Protein AF-A0A7Z8ZC16-F1 (afdb_monomer_lite)

Sequence (309 aa):
MSKISETPRWENEIHALTRSEKVEGGRGGAANIQASQLGNRTAFLKNELDALGTLIKSGDMPFASEEAAAAAINEGKIPDGAVFSVRSSDPRVWVAEYKNVGGELVKTGRLIYNSLAVAATVMAGVDDPDGTITGIASTFSGQLFRVITDDSDAPSEVIYINDNGEARFIMTLASGQALDAVRTLAEQASADALPLKGTIRRADIGNLLLALVDEIGLIPWQVDGAGGFGSGVAYISREGIRAGALQIMSTPDAILRLVGEHGIYSDLIKKDGSANFPRYALGNGVYLTSTPDAIIRLTDRNGLFLRHY

Structure (mmCIF, N/CA/C/O backbone):
data_AF-A0A7Z8ZC16-F1
#
_entry.id   AF-A0A7Z8ZC16-F1
#
loop_
_atom_site.group_PDB
_atom_site.id
_atom_site.type_symbol
_atom_site.label_atom_id
_atom_site.label_alt_id
_atom_site.label_comp_id
_atom_site.label_asym_id
_atom_site.label_entity_id
_atom_site.label_seq_id
_atom_site.pdbx_PDB_ins_code
_atom_site.Cartn_x
_atom_site.Cartn_y
_atom_site.Cartn_z
_atom_site.occupancy
_atom_site.B_iso_or_equiv
_atom_site.auth_seq_id
_atom_site.auth_comp_id
_atom_site.auth_asym_id
_atom_site.auth_atom_id
_atom_site.pdbx_PDB_model_num
ATOM 1 N N . MET A 1 1 ? -54.913 -11.747 59.423 1.00 54.97 1 MET A N 1
ATOM 2 C CA . MET A 1 1 ? -53.634 -11.343 60.050 1.00 54.97 1 MET A CA 1
ATOM 3 C C . MET A 1 1 ? -53.197 -10.015 59.453 1.00 54.97 1 MET A C 1
ATOM 5 O O . MET A 1 1 ? -53.239 -9.891 58.233 1.00 54.97 1 MET A O 1
ATOM 9 N N . SER A 1 2 ? -52.835 -9.026 60.274 1.00 74.25 2 SER A N 1
ATOM 10 C CA . SER A 1 2 ? -52.235 -7.771 59.795 1.00 74.25 2 SER A CA 1
ATOM 11 C C . SER A 1 2 ? -50.833 -8.037 59.244 1.00 74.25 2 SER A C 1
ATOM 13 O O . SER A 1 2 ? -50.084 -8.799 59.852 1.00 74.25 2 SER A O 1
ATOM 15 N N . LYS A 1 3 ? -50.481 -7.417 58.115 1.00 82.50 3 LYS A N 1
ATOM 16 C CA . LYS A 1 3 ? -49.161 -7.525 57.475 1.00 82.50 3 LYS A CA 1
ATOM 17 C C . LYS A 1 3 ? -48.449 -6.173 57.523 1.00 82.50 3 LYS A C 1
ATOM 19 O O . LYS A 1 3 ? -49.114 -5.137 57.535 1.00 82.50 3 LYS A O 1
ATOM 24 N N . ILE A 1 4 ? -47.121 -6.195 57.520 1.00 83.94 4 ILE A N 1
ATOM 25 C CA . ILE A 1 4 ? -46.305 -5.005 57.264 1.00 83.94 4 ILE A CA 1
ATOM 26 C C . ILE A 1 4 ? -46.319 -4.765 55.752 1.00 83.94 4 ILE A C 1
ATOM 28 O O . ILE A 1 4 ? -46.152 -5.704 54.977 1.00 83.94 4 ILE A O 1
ATOM 32 N N . SER A 1 5 ? -46.588 -3.529 55.338 1.00 87.00 5 SER A N 1
ATOM 33 C CA . SER A 1 5 ? -46.520 -3.136 53.930 1.00 87.00 5 SER A CA 1
ATOM 34 C C . SER A 1 5 ? -45.136 -2.572 53.657 1.00 87.00 5 SER A C 1
ATOM 36 O O . SER A 1 5 ? -44.762 -1.573 54.264 1.00 87.00 5 SER A O 1
ATOM 38 N N . GLU A 1 6 ? -44.406 -3.191 52.738 1.00 92.00 6 GLU A N 1
ATOM 39 C CA . GLU A 1 6 ? -43.083 -2.733 52.319 1.00 92.00 6 GLU A CA 1
ATOM 40 C C . GLU A 1 6 ? -43.211 -1.731 51.167 1.00 92.00 6 GLU A C 1
ATOM 42 O O . GLU A 1 6 ? -44.051 -1.870 50.279 1.00 92.00 6 GLU A O 1
ATOM 47 N N . THR A 1 7 ? -42.383 -0.695 51.192 1.00 92.69 7 THR A N 1
ATOM 48 C CA . THR A 1 7 ? -42.168 0.252 50.096 1.00 92.69 7 THR A CA 1
ATOM 49 C C . THR A 1 7 ? -40.661 0.320 49.849 1.00 92.69 7 THR A C 1
ATOM 51 O O . THR A 1 7 ? -39.936 0.592 50.805 1.00 92.69 7 THR A O 1
ATOM 54 N N . PRO A 1 8 ? -40.160 0.091 48.621 1.00 93.31 8 PRO A N 1
ATOM 55 C CA . PRO A 1 8 ? -38.724 0.083 48.341 1.00 93.31 8 PRO A CA 1
ATOM 56 C C . PRO A 1 8 ? -38.144 1.496 48.457 1.00 93.31 8 PRO A C 1
ATOM 58 O O . PRO A 1 8 ? -38.103 2.258 47.495 1.00 93.31 8 PRO A O 1
ATOM 61 N N . ARG A 1 9 ? -37.738 1.876 49.666 1.00 95.12 9 ARG A N 1
ATOM 62 C CA . ARG A 1 9 ? -37.115 3.166 49.956 1.00 95.12 9 ARG A CA 1
ATOM 63 C C . ARG A 1 9 ? -36.050 3.008 51.025 1.00 95.12 9 ARG A C 1
ATOM 65 O O . ARG A 1 9 ? -36.211 2.234 51.970 1.00 95.12 9 ARG A O 1
ATOM 72 N N . TRP A 1 10 ? -34.985 3.789 50.900 1.00 95.81 10 TRP A N 1
ATOM 73 C CA . TRP A 1 10 ? -33.982 3.880 51.945 1.00 95.81 10 TRP A CA 1
ATOM 74 C C . TRP A 1 10 ? -34.473 4.797 53.067 1.00 95.81 10 TRP A C 1
ATOM 76 O O . TRP A 1 10 ? -34.603 6.006 52.897 1.00 95.81 10 TRP A O 1
ATOM 86 N N . GLU A 1 11 ? -34.779 4.216 54.222 1.00 95.06 11 GLU A N 1
ATOM 87 C CA . GLU A 1 11 ? -35.037 4.980 55.444 1.00 95.06 11 GLU A CA 1
ATOM 88 C C . GLU A 1 11 ? -33.697 5.491 55.975 1.00 95.06 11 GLU A C 1
ATOM 90 O O . GLU A 1 11 ? -32.797 4.682 56.173 1.00 95.06 11 GLU A O 1
ATOM 95 N N . ASN A 1 12 ? -33.520 6.786 56.230 1.00 95.00 12 ASN A N 1
ATOM 96 C CA . ASN A 1 12 ? -32.221 7.300 56.698 1.00 95.00 12 ASN A CA 1
ATOM 97 C C . ASN A 1 12 ? -31.893 6.860 58.132 1.00 95.00 12 ASN A C 1
ATOM 99 O O . ASN A 1 12 ? -30.737 6.613 58.466 1.00 95.00 12 ASN A O 1
ATOM 103 N N . GLU A 1 13 ? -32.918 6.648 58.951 1.00 94.38 13 GLU A N 1
ATOM 104 C CA . GLU A 1 13 ? -32.792 6.261 60.354 1.00 94.38 13 GLU A CA 1
ATOM 105 C C . GLU A 1 13 ? -33.683 5.058 60.662 1.00 94.38 13 GLU A C 1
ATOM 107 O O . GLU A 1 13 ? -34.641 4.772 59.940 1.00 94.38 13 GLU A O 1
ATOM 112 N N . ILE A 1 14 ? -33.350 4.345 61.737 1.00 92.38 14 ILE A N 1
ATOM 113 C CA . ILE A 1 14 ? -34.167 3.259 62.275 1.00 92.38 14 ILE A CA 1
ATOM 114 C C . ILE A 1 14 ? -34.640 3.681 63.656 1.00 92.38 14 ILE A C 1
ATOM 116 O O . ILE A 1 14 ? -33.820 3.945 64.535 1.00 92.38 14 ILE A O 1
ATOM 120 N N . HIS A 1 15 ? -35.958 3.719 63.844 1.00 91.31 15 HIS A N 1
ATOM 121 C CA . HIS A 1 15 ? -36.564 4.040 65.127 1.00 91.31 15 HIS A CA 1
ATOM 122 C C . HIS A 1 15 ? -36.124 3.026 66.178 1.00 91.31 15 HIS A C 1
ATOM 124 O O . HIS A 1 15 ? -36.291 1.815 66.001 1.00 91.31 15 HIS A O 1
ATOM 130 N N . ALA A 1 16 ? -35.576 3.528 67.278 1.00 90.38 16 ALA A N 1
ATOM 131 C CA . ALA A 1 16 ? -35.277 2.740 68.457 1.00 90.38 16 ALA A CA 1
ATOM 132 C C . ALA A 1 16 ? -36.356 3.025 69.500 1.00 90.38 16 ALA A C 1
ATOM 134 O O . ALA A 1 16 ? -36.497 4.161 69.949 1.00 90.38 16 ALA A O 1
ATOM 135 N N . LEU A 1 17 ? -37.096 1.986 69.891 1.00 88.81 17 LEU A N 1
ATOM 136 C CA . LEU A 1 17 ? -38.106 2.093 70.939 1.00 88.81 17 LEU A CA 1
ATOM 137 C C . LEU A 1 17 ? -37.502 2.687 72.211 1.00 88.81 17 LEU A C 1
ATOM 139 O O . LEU A 1 17 ? -36.519 2.180 72.760 1.00 88.81 17 LEU A O 1
ATOM 143 N N . THR A 1 18 ? -38.131 3.745 72.700 1.00 88.94 18 THR A N 1
ATOM 144 C CA . THR A 1 18 ? -37.732 4.409 73.938 1.00 88.94 18 THR A CA 1
ATOM 145 C C . THR A 1 18 ? -38.552 3.895 75.117 1.00 88.94 18 THR A C 1
ATOM 147 O O . THR A 1 18 ? -39.655 3.375 74.966 1.00 88.94 18 THR A O 1
ATOM 150 N N . ARG A 1 19 ? -38.041 4.075 76.342 1.00 89.06 19 ARG A N 1
ATOM 151 C CA . ARG A 1 19 ? -38.771 3.685 77.566 1.00 89.06 19 ARG A CA 1
ATOM 152 C C . ARG A 1 19 ? -40.056 4.492 77.790 1.00 89.06 19 ARG A C 1
ATOM 154 O O . ARG A 1 19 ? -40.906 4.059 78.560 1.00 89.06 19 ARG A O 1
ATOM 161 N N . SER A 1 20 ? -40.174 5.655 77.152 1.00 87.94 20 SER A N 1
ATOM 162 C CA . SER A 1 20 ? -41.360 6.517 77.173 1.00 87.94 20 SER A CA 1
ATOM 163 C C . SER A 1 20 ? -42.466 6.060 76.220 1.00 87.94 20 SER A C 1
ATOM 165 O O . SER A 1 20 ? -43.597 6.521 76.349 1.00 87.94 20 SER A O 1
ATOM 167 N N . GLU A 1 21 ? -42.166 5.172 75.273 1.00 87.25 21 GLU A N 1
ATOM 168 C CA . GLU A 1 21 ? -43.128 4.689 74.286 1.00 87.25 21 GLU A CA 1
ATOM 169 C C . GLU A 1 21 ? -43.763 3.372 74.728 1.00 87.25 21 GLU A C 1
ATOM 171 O O . GLU A 1 21 ? -43.111 2.463 75.248 1.00 87.25 21 GLU A O 1
ATOM 176 N N . LYS A 1 22 ? -45.069 3.245 74.490 1.00 86.12 22 LYS A N 1
ATOM 177 C CA . LYS A 1 22 ? -45.791 2.002 74.743 1.00 86.12 22 LYS A CA 1
ATOM 178 C C . LYS A 1 22 ? -45.510 1.012 73.613 1.00 86.12 22 LYS A C 1
ATOM 180 O O . LYS A 1 22 ? -45.643 1.346 72.439 1.00 86.12 22 LYS A O 1
ATOM 185 N N . VAL A 1 23 ? -45.177 -0.230 73.966 1.00 83.94 23 VAL A N 1
ATOM 186 C CA . VAL A 1 23 ? -45.032 -1.325 72.996 1.00 83.94 23 VAL A CA 1
ATOM 187 C C . VAL A 1 23 ? -46.422 -1.740 72.524 1.00 83.94 23 VAL A C 1
ATOM 189 O O . VAL A 1 23 ? -47.080 -2.588 73.126 1.00 83.94 23 VAL A O 1
ATOM 192 N N . GLU A 1 24 ? -46.895 -1.091 71.467 1.00 85.44 24 GLU A N 1
ATOM 193 C CA . GLU A 1 24 ? -48.199 -1.351 70.872 1.00 85.44 24 GLU A CA 1
ATOM 194 C C . GLU A 1 24 ? -48.085 -1.782 69.408 1.00 85.44 24 GLU A C 1
ATOM 196 O O . GLU A 1 24 ? -47.200 -1.346 68.666 1.00 85.44 24 GLU A O 1
ATOM 201 N N . GLY A 1 25 ? -48.980 -2.691 69.018 1.00 79.06 25 GLY A N 1
ATOM 202 C CA . GLY A 1 25 ? -49.111 -3.173 67.647 1.00 79.06 25 GLY A CA 1
ATOM 203 C C . GLY A 1 25 ? -49.986 -2.259 66.78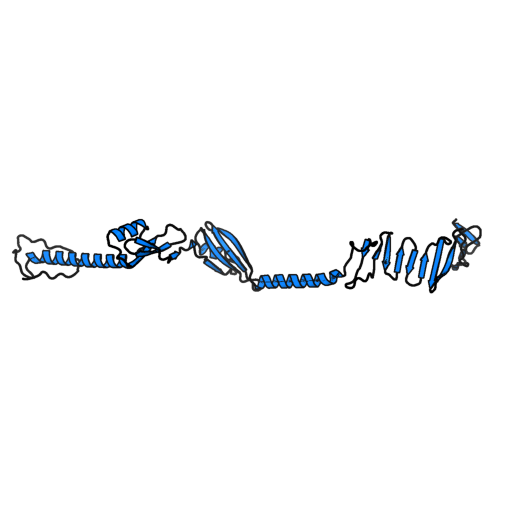3 1.00 79.06 25 GLY A C 1
ATOM 204 O O . GLY A 1 25 ? -50.347 -1.152 67.165 1.00 79.06 25 GLY A O 1
ATOM 205 N N . GLY A 1 26 ? -50.368 -2.742 65.600 1.00 79.62 26 GLY A N 1
ATOM 206 C CA . GLY A 1 26 ? -51.117 -1.951 64.616 1.00 79.62 26 GLY A CA 1
ATOM 207 C C . GLY A 1 26 ? -50.211 -1.139 63.685 1.00 79.62 26 GLY A C 1
ATOM 208 O O . GLY A 1 26 ? -49.003 -1.049 63.893 1.00 79.62 26 GLY A O 1
ATOM 209 N N . ARG A 1 27 ? -50.785 -0.582 62.610 1.00 74.56 27 ARG A N 1
ATOM 210 C CA . ARG A 1 27 ? -50.030 0.043 61.503 1.00 74.56 27 ARG A CA 1
ATOM 211 C C . ARG A 1 27 ? -49.146 1.219 61.942 1.00 74.56 27 ARG A C 1
ATOM 213 O O . ARG A 1 27 ? -48.107 1.434 61.334 1.00 74.56 27 ARG A O 1
ATOM 220 N N . GLY A 1 28 ? -49.568 1.965 62.962 1.00 78.62 28 GLY A N 1
ATOM 221 C CA . GLY A 1 28 ? -48.820 3.092 63.529 1.00 78.62 28 GLY A CA 1
ATOM 222 C C . GLY A 1 28 ? -48.223 2.814 64.908 1.00 78.62 28 GLY A C 1
ATOM 223 O O . GLY A 1 28 ? -47.725 3.741 65.532 1.00 78.62 28 GLY A O 1
ATOM 224 N N . GLY A 1 29 ? -48.308 1.575 65.401 1.00 86.00 29 GLY A N 1
ATOM 225 C CA . GLY A 1 29 ? -47.804 1.244 66.728 1.00 86.00 29 GLY A CA 1
ATOM 226 C C . GLY A 1 29 ? -46.283 1.322 66.774 1.00 86.00 29 GLY A C 1
ATOM 227 O O . GLY A 1 29 ? -45.615 0.874 65.837 1.00 86.00 29 GLY A O 1
ATOM 228 N N . ALA A 1 30 ? -45.738 1.866 67.864 1.00 84.69 30 ALA A N 1
ATOM 229 C CA . ALA A 1 30 ? -44.306 2.144 68.001 1.00 84.69 30 ALA A CA 1
ATOM 230 C C . ALA A 1 30 ? -43.421 0.910 67.728 1.00 84.69 30 ALA A C 1
ATOM 232 O O . ALA A 1 30 ? -42.332 1.034 67.169 1.00 84.69 30 ALA A O 1
ATOM 233 N N . ALA A 1 31 ? -43.915 -0.297 68.035 1.00 85.06 31 ALA A N 1
ATOM 234 C CA . ALA A 1 31 ? -43.202 -1.550 67.782 1.00 85.06 31 ALA A CA 1
ATOM 235 C C . ALA A 1 31 ? -43.087 -1.913 66.289 1.00 85.06 31 ALA A C 1
ATOM 237 O O . ALA A 1 31 ? -42.127 -2.560 65.878 1.00 85.06 31 ALA A O 1
ATOM 238 N N . ASN A 1 32 ? -44.042 -1.483 65.460 1.00 89.75 32 ASN A N 1
ATOM 239 C CA . ASN A 1 32 ? -44.083 -1.806 64.032 1.00 89.75 32 ASN A CA 1
ATOM 240 C C . ASN A 1 32 ? -43.399 -0.753 63.149 1.00 89.75 32 ASN A C 1
ATOM 242 O O . ASN A 1 32 ? -43.168 -1.026 61.968 1.00 89.75 32 ASN A O 1
ATOM 246 N N . ILE A 1 33 ? -43.051 0.421 63.693 1.00 89.56 33 ILE A N 1
ATOM 247 C CA . ILE A 1 33 ? -42.312 1.468 62.966 1.00 89.56 33 ILE A CA 1
ATOM 248 C C . ILE A 1 33 ? -40.948 0.925 62.530 1.00 89.56 33 ILE A C 1
ATOM 250 O O . ILE A 1 33 ? -40.644 0.914 61.338 1.00 89.56 33 ILE A O 1
ATOM 254 N N . GLN A 1 34 ? -40.177 0.381 63.477 1.00 90.81 34 GLN A N 1
ATOM 255 C CA . GLN A 1 34 ? -38.861 -0.202 63.212 1.00 90.81 34 GLN A CA 1
ATOM 256 C C . GLN A 1 34 ? -38.935 -1.337 62.179 1.00 90.81 34 GLN A C 1
ATOM 258 O O . GLN A 1 34 ? -38.159 -1.372 61.224 1.00 90.81 34 GLN A O 1
ATOM 263 N N . ALA A 1 35 ? -39.895 -2.251 62.342 1.00 90.06 35 ALA A N 1
ATOM 264 C CA . ALA A 1 35 ? -40.073 -3.382 61.436 1.00 90.06 35 ALA A CA 1
ATOM 265 C C . ALA A 1 35 ? -40.462 -2.934 60.015 1.00 90.06 35 ALA A C 1
ATOM 267 O O . ALA A 1 35 ? -39.956 -3.482 59.039 1.00 90.06 35 ALA A O 1
ATOM 268 N N . SER A 1 36 ? -41.296 -1.896 59.888 1.00 90.88 36 SER A N 1
ATOM 269 C CA . SER A 1 36 ? -41.647 -1.307 58.588 1.00 90.88 36 SER A CA 1
ATOM 270 C C . SER A 1 36 ? -40.442 -0.638 57.927 1.00 90.88 36 SER A C 1
ATOM 272 O O . SER A 1 36 ? -40.223 -0.816 56.733 1.00 90.88 36 SER A O 1
ATOM 274 N N . GLN A 1 37 ? -39.620 0.084 58.695 1.00 93.38 37 GLN A N 1
ATOM 275 C CA . GLN A 1 37 ? -38.417 0.733 58.172 1.00 93.38 37 GLN A CA 1
ATOM 276 C C . GLN A 1 37 ? -37.373 -0.278 57.677 1.00 93.38 37 GLN A C 1
ATOM 278 O O . GLN A 1 37 ? -36.798 -0.110 56.600 1.00 93.38 37 GLN A O 1
ATOM 283 N N . LEU A 1 38 ? -37.154 -1.359 58.431 1.00 94.19 38 LEU A N 1
ATOM 284 C CA . LEU A 1 38 ? -36.269 -2.452 58.020 1.00 94.19 38 LEU A CA 1
ATOM 285 C C . LEU A 1 38 ? -36.819 -3.207 56.802 1.00 94.19 38 LEU A C 1
ATOM 287 O O . LEU A 1 38 ? -36.052 -3.523 55.891 1.00 94.19 38 LEU A O 1
ATOM 291 N N . GLY A 1 39 ? -38.135 -3.439 56.749 1.00 94.62 39 GLY A N 1
ATOM 292 C CA . GLY A 1 39 ? -38.806 -3.998 55.573 1.00 94.62 39 GLY A CA 1
ATOM 293 C C . GLY A 1 39 ? -38.587 -3.136 54.325 1.00 94.62 39 GLY A C 1
ATOM 294 O O . GLY A 1 39 ? -38.165 -3.645 53.291 1.00 94.62 39 GLY A O 1
ATOM 295 N N . ASN A 1 40 ? -38.747 -1.815 54.444 1.00 95.75 40 ASN A N 1
ATOM 296 C CA . ASN A 1 40 ? -38.519 -0.864 53.351 1.00 95.75 40 ASN A CA 1
ATOM 297 C C . ASN A 1 40 ? -37.071 -0.877 52.837 1.00 95.75 40 ASN A C 1
ATOM 299 O O . ASN A 1 40 ? -36.853 -0.960 51.626 1.00 95.75 40 ASN A O 1
ATOM 303 N N . ARG A 1 41 ? -36.078 -0.854 53.744 1.00 97.38 41 ARG A N 1
ATOM 304 C CA . ARG A 1 41 ? -34.654 -0.953 53.373 1.00 97.38 41 ARG A CA 1
ATOM 305 C C . ARG A 1 41 ? -34.333 -2.283 52.691 1.00 97.38 41 ARG A C 1
ATOM 307 O O . ARG A 1 41 ? -33.582 -2.301 51.722 1.00 97.38 41 ARG A O 1
ATOM 314 N N . THR A 1 42 ? -34.909 -3.385 53.170 1.00 95.94 42 THR A N 1
ATOM 315 C CA . THR A 1 42 ? -34.697 -4.720 52.586 1.00 95.94 42 THR A CA 1
ATOM 316 C C . THR A 1 42 ? -35.291 -4.808 51.180 1.00 95.94 42 THR A C 1
ATOM 318 O O . THR A 1 42 ? -34.619 -5.275 50.263 1.00 95.94 42 THR A O 1
ATOM 321 N N . ALA A 1 43 ? -36.510 -4.297 50.982 1.00 95.06 43 ALA A N 1
ATOM 322 C CA . ALA A 1 43 ? -37.139 -4.215 49.667 1.00 95.06 43 ALA A CA 1
ATOM 323 C C . ALA A 1 43 ? -36.343 -3.323 48.697 1.00 95.06 43 ALA A C 1
ATOM 325 O O . ALA A 1 43 ? -36.171 -3.682 47.535 1.00 95.06 43 ALA A O 1
ATOM 326 N N . PHE A 1 44 ? -35.807 -2.193 49.175 1.00 95.38 44 PHE A N 1
ATOM 327 C CA . PHE A 1 44 ? -34.913 -1.334 48.394 1.00 95.38 44 PHE A CA 1
ATOM 328 C C . PHE A 1 44 ? -33.646 -2.081 47.951 1.00 95.38 44 PHE A C 1
ATOM 330 O O . PHE A 1 44 ? -33.353 -2.132 46.762 1.00 95.38 44 PHE A O 1
ATOM 337 N N . LEU A 1 45 ? -32.933 -2.722 48.885 1.00 94.75 45 LEU A N 1
ATOM 338 C CA . LEU A 1 45 ? -31.712 -3.475 48.577 1.00 94.75 45 LEU A CA 1
ATOM 339 C C . LEU A 1 45 ? -31.964 -4.635 47.612 1.00 94.75 45 LEU A C 1
ATOM 341 O O . LEU A 1 45 ? -31.132 -4.904 46.751 1.00 94.75 45 LEU A O 1
ATOM 345 N N . LYS A 1 46 ? -33.110 -5.311 47.735 1.00 93.62 46 LYS A N 1
ATOM 346 C CA . LYS A 1 46 ? -33.515 -6.345 46.783 1.00 93.62 46 LYS A CA 1
ATOM 347 C C . LYS A 1 46 ? -33.696 -5.770 45.379 1.00 93.62 46 LYS A C 1
ATOM 349 O O . LYS A 1 46 ? -33.163 -6.343 44.439 1.00 93.62 46 LYS A O 1
ATOM 354 N N . ASN A 1 47 ? -34.390 -4.641 45.245 1.00 92.19 47 ASN A N 1
ATOM 355 C CA . ASN A 1 47 ? -34.574 -3.995 43.946 1.00 92.19 47 ASN A CA 1
ATOM 356 C C . ASN A 1 47 ? -33.238 -3.569 43.321 1.00 92.19 47 ASN A C 1
ATOM 358 O O . ASN A 1 47 ? -33.028 -3.809 42.137 1.00 92.19 47 ASN A O 1
ATOM 362 N N . GLU A 1 48 ? -32.328 -2.987 44.106 1.00 91.12 48 GLU A N 1
ATOM 363 C CA . GLU A 1 48 ? -30.979 -2.634 43.640 1.00 91.12 48 GLU A CA 1
ATOM 364 C C . GLU A 1 48 ? -30.180 -3.875 43.215 1.00 91.12 48 GLU A C 1
ATOM 366 O O . GLU A 1 48 ? -29.522 -3.875 42.175 1.00 91.12 48 GLU A O 1
ATOM 371 N N . LEU A 1 49 ? -30.270 -4.971 43.975 1.00 86.12 49 LEU A N 1
ATOM 372 C CA . LEU A 1 49 ? -29.617 -6.236 43.636 1.00 86.12 49 LEU A CA 1
ATOM 373 C C . LEU A 1 49 ? -30.200 -6.864 42.362 1.00 86.12 49 LEU A C 1
ATOM 375 O O . LEU A 1 49 ? -29.443 -7.353 41.525 1.00 86.12 49 LEU A O 1
ATOM 379 N N . ASP A 1 50 ? -31.521 -6.837 42.195 1.00 85.56 50 ASP A N 1
ATOM 380 C CA . ASP A 1 50 ? -32.205 -7.336 41.000 1.00 85.56 50 ASP A CA 1
ATOM 381 C C . ASP A 1 50 ? -31.853 -6.473 39.769 1.00 85.56 50 ASP A C 1
ATOM 383 O O . ASP A 1 50 ? -31.618 -7.006 38.678 1.00 85.56 50 ASP A O 1
ATOM 387 N N . ALA A 1 51 ? -31.727 -5.151 39.941 1.00 78.94 51 ALA A N 1
ATOM 388 C CA . ALA A 1 51 ? -31.268 -4.227 38.904 1.00 78.94 51 ALA A CA 1
ATOM 389 C C . ALA A 1 51 ? -29.806 -4.493 38.503 1.00 78.94 51 ALA A C 1
ATOM 391 O O . ALA A 1 51 ? -29.512 -4.649 37.317 1.00 78.94 51 ALA A O 1
ATOM 392 N N . LEU A 1 52 ? -28.899 -4.647 39.473 1.00 74.81 52 LEU A N 1
ATOM 393 C CA . LEU A 1 52 ? -27.504 -5.039 39.232 1.00 74.81 52 LEU A CA 1
ATOM 394 C C . LEU A 1 52 ? -27.400 -6.412 38.563 1.00 74.81 52 LEU A C 1
ATOM 396 O O . LEU A 1 52 ? -26.640 -6.587 37.614 1.00 74.81 52 LEU A O 1
ATOM 400 N N . GLY A 1 53 ? -28.196 -7.383 39.011 1.00 68.69 53 GLY A N 1
ATOM 401 C CA . GLY A 1 53 ? -28.283 -8.699 38.387 1.00 68.69 53 GLY A CA 1
ATOM 402 C C . GLY A 1 53 ? -28.747 -8.620 36.933 1.00 68.69 53 GLY A C 1
ATOM 403 O O . GLY A 1 53 ? -28.284 -9.399 36.105 1.00 68.69 53 GLY A O 1
ATOM 404 N N . THR A 1 54 ? -29.612 -7.661 36.600 1.00 63.78 54 THR A N 1
ATOM 405 C CA . THR A 1 54 ? -30.056 -7.407 35.223 1.00 63.78 54 THR A CA 1
ATOM 406 C C . THR A 1 54 ? -28.950 -6.772 34.377 1.00 63.78 54 THR A C 1
ATOM 408 O O . THR A 1 54 ? -28.754 -7.212 33.251 1.00 63.78 54 THR A O 1
ATOM 411 N N . LEU A 1 55 ? -28.173 -5.831 34.924 1.00 61.47 55 LEU A N 1
ATOM 412 C CA . LEU A 1 55 ? -27.019 -5.209 34.248 1.00 61.47 55 LEU A CA 1
ATOM 413 C C . LEU A 1 55 ? -25.855 -6.186 34.005 1.00 61.47 55 LEU A C 1
ATOM 415 O O . LEU A 1 55 ? -25.146 -6.119 33.005 1.00 61.47 55 LEU A O 1
ATOM 419 N N . ILE A 1 56 ? -25.648 -7.135 34.918 1.00 56.69 56 ILE A N 1
ATOM 420 C CA . ILE A 1 56 ? -24.665 -8.210 34.723 1.00 56.69 56 ILE A CA 1
ATOM 421 C C . ILE A 1 56 ? -25.155 -9.177 33.634 1.00 56.69 56 ILE A C 1
ATOM 423 O O . ILE A 1 56 ? -24.365 -9.643 32.816 1.00 56.69 56 ILE A O 1
ATOM 427 N N . LYS A 1 57 ? -26.466 -9.451 33.586 1.00 53.09 57 LYS A N 1
ATOM 428 C CA . LYS A 1 57 ? -27.090 -10.307 32.563 1.00 53.09 57 LYS A CA 1
ATOM 429 C C . LYS A 1 57 ? -27.204 -9.639 31.193 1.00 53.09 57 LYS A C 1
ATOM 431 O O . LYS A 1 57 ? -27.217 -10.358 30.201 1.00 53.09 57 LYS A O 1
ATOM 436 N N . SER A 1 58 ? -27.281 -8.308 31.122 1.00 51.44 58 SER A N 1
ATOM 437 C CA . SER A 1 58 ? -27.263 -7.569 29.852 1.00 51.44 58 SER A CA 1
ATOM 438 C C . SER A 1 58 ? -25.882 -7.573 29.194 1.00 51.44 58 SER A C 1
ATOM 440 O O . SER A 1 58 ? -25.779 -7.248 28.016 1.00 51.44 58 SER A O 1
ATOM 442 N N . GLY A 1 59 ? -24.827 -7.973 29.917 1.00 51.00 59 GLY A N 1
ATOM 443 C CA . GLY A 1 59 ? -23.463 -7.974 29.394 1.00 51.00 59 GLY A CA 1
ATOM 444 C C . GLY A 1 59 ? -22.848 -6.575 29.294 1.00 51.00 59 GLY A C 1
ATOM 445 O O . GLY A 1 59 ? -21.815 -6.426 28.640 1.00 51.00 59 GLY A O 1
ATOM 446 N N . ASP A 1 60 ? -23.438 -5.572 29.960 1.00 58.34 60 ASP A N 1
ATOM 447 C CA . ASP A 1 60 ? -22.950 -4.184 29.954 1.00 58.34 60 ASP A CA 1
ATOM 448 C C . ASP A 1 60 ? -21.566 -4.038 30.620 1.00 58.34 60 ASP A C 1
ATOM 450 O O . ASP A 1 60 ? -20.845 -3.072 30.366 1.00 58.34 60 ASP A O 1
ATOM 454 N N . MET A 1 61 ? -21.136 -5.029 31.414 1.00 74.69 61 MET A N 1
ATOM 455 C CA . MET A 1 61 ? -19.736 -5.195 31.815 1.00 74.69 61 MET A CA 1
ATOM 456 C C . MET A 1 61 ? -19.190 -6.557 31.363 1.00 74.69 61 MET A C 1
ATOM 458 O O . MET A 1 61 ? -19.696 -7.590 31.805 1.00 74.69 61 MET A O 1
ATOM 462 N N . PRO A 1 62 ? -18.128 -6.592 30.534 1.00 86.94 62 PRO A N 1
ATOM 463 C CA . PRO A 1 62 ? -17.485 -7.844 30.155 1.00 86.94 62 PRO A CA 1
ATOM 464 C C . PRO A 1 62 ? -16.847 -8.530 31.368 1.00 86.94 62 PRO A C 1
ATOM 466 O O . PRO A 1 62 ? -16.219 -7.860 32.192 1.00 86.94 62 PRO A O 1
ATOM 469 N N . PHE A 1 63 ? -16.915 -9.861 31.436 1.00 89.81 63 PHE A N 1
ATOM 470 C CA . PHE A 1 63 ? -16.134 -10.641 32.397 1.00 89.81 63 PHE A CA 1
ATOM 471 C C . PHE A 1 63 ? -14.637 -10.399 32.194 1.00 89.81 63 PHE A C 1
ATOM 473 O O . PHE A 1 63 ? -14.168 -10.252 31.064 1.00 89.81 63 PHE A O 1
ATOM 480 N N . ALA A 1 64 ? -13.877 -10.371 33.289 1.00 90.00 64 ALA A N 1
ATOM 481 C CA . ALA A 1 64 ? -12.443 -10.090 33.248 1.00 90.00 64 ALA A CA 1
ATOM 482 C C . ALA A 1 64 ? -11.631 -11.177 32.521 1.00 90.00 64 ALA A C 1
ATOM 484 O O . ALA A 1 64 ? -10.581 -10.868 31.966 1.00 90.00 64 ALA A O 1
ATOM 485 N N . SER A 1 65 ? -12.107 -12.426 32.527 1.00 92.25 65 SER A N 1
ATOM 486 C CA . SER A 1 65 ? -11.461 -13.561 31.863 1.00 92.25 65 SER A CA 1
ATOM 487 C C . SER A 1 65 ? -12.449 -14.703 31.594 1.00 92.25 65 SER A C 1
ATOM 489 O O . SER A 1 65 ? -13.571 -14.702 32.118 1.00 92.25 65 SER A O 1
ATOM 491 N N . GLU A 1 66 ? -12.037 -15.686 30.786 1.00 93.38 66 GLU A N 1
ATOM 492 C CA . GLU A 1 66 ? -12.838 -16.886 30.503 1.00 93.38 66 GLU A CA 1
ATOM 493 C C . GLU A 1 66 ? -13.103 -17.692 31.788 1.00 93.38 66 GLU A C 1
ATOM 495 O O . GLU A 1 66 ? -14.206 -18.198 31.984 1.00 93.38 66 GLU A O 1
ATOM 500 N N . GLU A 1 67 ? -12.144 -17.734 32.717 1.00 93.69 67 GLU A N 1
ATOM 501 C CA . GLU A 1 67 ? -12.276 -18.432 34.001 1.00 93.69 67 GLU A CA 1
ATOM 502 C C . GLU A 1 67 ? -13.342 -17.788 34.894 1.00 93.69 67 GLU A C 1
ATOM 504 O O . GLU A 1 67 ? -14.150 -18.489 35.504 1.00 93.69 67 GLU A O 1
ATOM 509 N N . ALA A 1 68 ? -13.382 -16.452 34.949 1.00 91.31 68 ALA A N 1
ATOM 510 C CA . ALA A 1 68 ? -14.396 -15.727 35.712 1.00 91.31 68 ALA A CA 1
ATOM 511 C C . ALA A 1 68 ? -15.805 -15.966 35.144 1.00 91.31 68 ALA A C 1
ATOM 513 O O . ALA A 1 68 ? -16.767 -16.125 35.897 1.00 91.31 68 ALA A O 1
ATOM 514 N N . ALA A 1 69 ? -15.921 -16.028 33.817 1.00 91.44 69 ALA A N 1
ATOM 515 C CA . ALA A 1 69 ? -17.174 -16.352 33.154 1.00 91.44 69 ALA A CA 1
ATOM 516 C C . ALA A 1 69 ? -17.599 -17.812 33.404 1.00 91.44 69 ALA A C 1
ATOM 518 O O . ALA A 1 69 ? -18.762 -18.061 33.721 1.00 91.44 69 ALA A O 1
ATOM 519 N N . ALA A 1 70 ? -16.668 -18.770 33.354 1.00 93.06 70 ALA A N 1
ATOM 520 C CA . ALA A 1 70 ? -16.942 -20.172 33.670 1.00 93.06 70 ALA A CA 1
ATOM 521 C C . ALA A 1 70 ? -17.396 -20.361 35.131 1.00 93.06 70 ALA A C 1
ATOM 523 O O . ALA A 1 70 ? -18.347 -21.095 35.399 1.00 93.06 70 ALA A O 1
ATOM 524 N N . ALA A 1 71 ? -16.779 -19.651 36.081 1.00 91.19 71 ALA A N 1
ATOM 525 C CA . ALA A 1 71 ? -17.226 -19.641 37.474 1.00 91.19 71 ALA A CA 1
ATOM 526 C C . ALA A 1 71 ? -18.663 -19.107 37.607 1.00 91.19 71 ALA A C 1
ATOM 528 O O . ALA A 1 71 ? -19.487 -19.714 38.289 1.00 91.19 71 ALA A O 1
ATOM 529 N N . ALA A 1 72 ? -19.002 -18.028 36.896 1.00 88.19 72 ALA A N 1
ATOM 530 C CA . ALA A 1 72 ? -20.353 -17.469 36.901 1.00 88.19 72 ALA A CA 1
ATOM 531 C C . ALA A 1 72 ? -21.405 -18.413 36.281 1.00 88.19 72 ALA A C 1
ATOM 533 O O . ALA A 1 72 ? -22.551 -18.423 36.738 1.00 88.19 72 ALA A O 1
ATOM 534 N N . ILE A 1 73 ? -21.034 -19.227 35.285 1.00 90.50 73 ILE A N 1
ATOM 535 C CA . ILE A 1 73 ? -21.889 -20.311 34.767 1.00 90.50 73 ILE A CA 1
ATOM 536 C C . ILE A 1 73 ? -22.133 -21.361 35.858 1.00 90.50 73 ILE A C 1
ATOM 538 O O . ILE A 1 73 ? -23.285 -21.685 36.141 1.00 90.50 73 ILE A O 1
ATOM 542 N N . ASN A 1 74 ? -21.073 -21.839 36.517 1.00 90.88 74 ASN A N 1
ATOM 543 C CA . ASN A 1 74 ? -21.168 -22.858 37.571 1.00 90.88 74 ASN A CA 1
ATOM 544 C C . ASN A 1 74 ? -21.986 -22.391 38.787 1.00 90.88 74 ASN A C 1
ATOM 546 O O . ASN A 1 74 ? -22.690 -23.182 39.409 1.00 90.88 74 ASN A O 1
ATOM 550 N N . GLU A 1 75 ? -21.934 -21.098 39.108 1.00 87.38 75 GLU A N 1
ATOM 551 C CA . GLU A 1 75 ? -22.752 -20.468 40.152 1.00 87.38 75 GLU A CA 1
ATOM 552 C C . GLU A 1 75 ? -24.214 -20.223 39.721 1.00 87.38 75 GLU A C 1
ATOM 554 O O . GLU A 1 75 ? -25.013 -19.710 40.505 1.00 87.38 75 GLU A O 1
ATOM 559 N N . GLY A 1 76 ? -24.580 -20.552 38.476 1.00 85.25 76 GLY A N 1
ATOM 560 C CA . GLY A 1 76 ? -25.928 -20.370 37.931 1.00 85.25 76 GLY A CA 1
ATOM 561 C C . GLY A 1 76 ? -26.292 -18.915 37.616 1.00 85.25 76 GLY A C 1
ATOM 562 O O . GLY A 1 76 ? -27.464 -18.603 37.399 1.00 85.25 76 GLY A O 1
ATOM 563 N N . LYS A 1 77 ? -25.311 -18.004 37.588 1.00 84.25 77 LYS A N 1
ATOM 564 C CA . LYS A 1 77 ? -25.530 -16.576 37.294 1.00 84.25 77 LYS A CA 1
ATOM 565 C C . LYS A 1 77 ? -25.772 -16.320 35.809 1.00 84.25 77 LYS A C 1
ATOM 567 O O . LYS A 1 77 ? -26.471 -15.367 35.468 1.00 84.25 77 LYS A O 1
ATOM 572 N N . ILE A 1 78 ? -25.216 -17.174 34.950 1.00 86.00 78 ILE A N 1
ATOM 573 C CA . ILE A 1 78 ? -25.387 -17.141 33.496 1.00 86.00 78 ILE A CA 1
ATOM 574 C C . ILE A 1 78 ? -26.283 -18.320 33.088 1.00 86.00 78 ILE A C 1
ATOM 576 O O . ILE A 1 78 ? -25.813 -19.458 33.085 1.00 86.00 78 ILE A O 1
ATOM 580 N N . PRO A 1 79 ? -27.565 -18.088 32.755 1.00 87.25 79 PRO A N 1
ATOM 581 C CA . PRO A 1 79 ? -28.472 -19.153 32.334 1.00 87.25 79 PRO A CA 1
ATOM 582 C C . PRO A 1 79 ? -28.000 -19.865 31.061 1.00 87.25 79 PRO A C 1
ATOM 584 O O . PRO A 1 79 ? -27.280 -19.282 30.248 1.00 87.25 79 PRO A O 1
ATOM 587 N N . ASP A 1 80 ? -28.442 -21.107 30.862 1.00 91.50 80 ASP A N 1
ATOM 588 C CA . ASP A 1 80 ? -28.214 -21.818 29.602 1.00 91.50 80 ASP A CA 1
ATOM 589 C C . ASP A 1 80 ? -28.794 -21.030 28.417 1.00 91.50 80 ASP A C 1
ATOM 591 O O . ASP A 1 80 ? -29.856 -20.409 28.508 1.00 91.50 80 ASP A O 1
ATOM 595 N N . GLY A 1 81 ? -28.058 -21.005 27.311 1.00 88.38 81 GLY A N 1
ATOM 596 C CA . GLY A 1 81 ? -28.389 -20.231 26.123 1.00 88.38 81 GLY A CA 1
ATOM 597 C C . GLY A 1 81 ? -28.100 -18.728 26.210 1.00 88.38 81 GLY A C 1
ATOM 598 O O . GLY A 1 81 ? -28.192 -18.061 25.175 1.00 88.38 81 GLY A O 1
ATOM 599 N N . ALA A 1 82 ? -27.733 -18.190 27.379 1.00 89.19 82 ALA A N 1
ATOM 600 C CA . ALA A 1 82 ? -27.410 -16.773 27.531 1.00 89.19 82 ALA A CA 1
ATOM 601 C C . ALA A 1 82 ? -26.113 -16.403 26.796 1.00 89.19 82 ALA A C 1
ATOM 603 O O . ALA A 1 82 ? -25.154 -17.179 26.763 1.00 89.19 82 ALA A O 1
ATOM 604 N N . VAL A 1 83 ? -26.099 -15.198 26.225 1.00 90.44 83 VAL A N 1
ATOM 605 C CA . VAL A 1 83 ? -24.954 -14.605 25.523 1.00 90.44 83 VAL A CA 1
ATOM 606 C C . VAL A 1 83 ? -24.326 -13.543 26.419 1.00 90.44 83 VAL A C 1
ATOM 608 O O . VAL A 1 83 ? -25.046 -12.789 27.069 1.00 90.44 83 VAL A O 1
ATOM 611 N N . PHE A 1 84 ? -22.998 -13.497 26.474 1.00 88.44 84 PHE A N 1
ATOM 612 C CA . PHE A 1 84 ? -22.256 -12.586 27.342 1.00 88.44 84 PHE A CA 1
ATOM 613 C C . PHE A 1 84 ? -20.880 -12.234 26.763 1.00 88.44 84 PHE A C 1
ATOM 615 O O . PHE A 1 84 ? -20.367 -12.889 25.856 1.00 88.44 84 PHE A O 1
ATOM 622 N N . SER A 1 85 ? -20.279 -11.186 27.318 1.00 91.00 85 SER A N 1
ATOM 623 C CA . SER A 1 85 ? -19.021 -10.594 26.861 1.00 91.00 85 SER A CA 1
ATOM 624 C C . SER A 1 85 ? -17.869 -10.943 27.799 1.00 91.00 85 SER A C 1
ATOM 626 O O . SER A 1 85 ? -18.021 -10.856 29.016 1.00 91.00 85 SER A O 1
ATOM 628 N N . VAL A 1 86 ? -16.695 -11.270 27.259 1.00 92.19 86 VAL A N 1
ATOM 629 C CA . VAL A 1 86 ? -15.465 -11.531 28.031 1.00 92.19 86 VAL A CA 1
ATOM 630 C C . VAL A 1 86 ? -14.313 -10.702 27.459 1.00 92.19 86 VAL A C 1
ATOM 632 O O . VAL A 1 86 ? -14.169 -10.588 26.240 1.00 92.19 86 VAL A O 1
ATOM 635 N N . ARG A 1 87 ? -13.489 -10.097 28.324 1.00 92.38 87 ARG A N 1
ATOM 636 C CA . ARG A 1 87 ? -12.261 -9.393 27.919 1.00 92.38 87 ARG A CA 1
ATOM 637 C C . ARG A 1 87 ? -11.289 -10.369 27.261 1.00 92.38 87 ARG A C 1
ATOM 639 O O . ARG A 1 87 ? -11.065 -11.461 27.776 1.00 92.38 87 ARG A O 1
ATOM 646 N N . SER A 1 88 ? -10.714 -9.969 26.128 1.00 91.06 88 SER A N 1
ATOM 647 C CA . SER A 1 88 ? -9.727 -10.795 25.427 1.00 91.06 88 SER A CA 1
ATOM 648 C C . SER A 1 88 ? -8.309 -10.535 25.934 1.00 91.06 88 SER A C 1
ATOM 650 O O . SER A 1 88 ? -7.983 -9.427 26.356 1.00 91.06 88 SER A O 1
ATOM 652 N N . SER A 1 89 ? -7.460 -11.560 25.857 1.00 89.62 89 SER A N 1
ATOM 653 C CA . SER A 1 89 ? -6.010 -11.446 26.038 1.00 89.62 89 SER A CA 1
ATOM 654 C C . SER A 1 89 ? -5.274 -11.060 24.748 1.00 89.62 89 SER A C 1
ATOM 656 O O . SER A 1 89 ? -4.105 -10.682 24.813 1.00 89.62 89 SER A O 1
ATOM 658 N N . ASP A 1 90 ? -5.930 -11.134 23.582 1.00 89.12 90 ASP A N 1
ATOM 659 C CA . ASP A 1 90 ? -5.367 -10.634 22.325 1.00 89.12 90 ASP A CA 1
ATOM 660 C C . ASP A 1 90 ? -5.386 -9.095 22.338 1.00 89.12 90 ASP A C 1
ATOM 662 O O . ASP A 1 90 ? -6.466 -8.508 22.423 1.00 89.12 90 ASP A O 1
ATOM 666 N N . PRO A 1 91 ? -4.237 -8.406 22.199 1.00 85.62 91 PRO A N 1
ATOM 667 C CA . PRO A 1 91 ? -4.178 -6.942 22.233 1.00 85.62 91 PRO A CA 1
ATOM 668 C C . PRO A 1 91 ? -4.997 -6.251 21.126 1.00 85.62 91 PRO A C 1
ATOM 670 O O . PRO A 1 91 ? -5.310 -5.061 21.242 1.00 85.62 91 PRO A O 1
ATOM 673 N N . ARG A 1 92 ? -5.360 -6.969 20.053 1.00 86.19 92 ARG A N 1
ATOM 674 C CA . ARG A 1 92 ? -6.198 -6.470 18.950 1.00 86.19 92 ARG A CA 1
ATOM 675 C C . ARG A 1 92 ? -7.692 -6.607 19.221 1.00 86.19 92 ARG A C 1
ATOM 677 O O . ARG A 1 92 ? -8.484 -6.005 18.500 1.00 86.19 92 ARG A O 1
ATOM 684 N N . VAL A 1 93 ? -8.092 -7.375 20.230 1.00 89.31 93 VAL A N 1
ATOM 685 C CA . VAL A 1 93 ? -9.494 -7.633 20.565 1.00 89.31 93 VAL A CA 1
ATOM 686 C C . VAL A 1 93 ? -9.788 -7.041 21.933 1.00 89.31 93 VAL A C 1
ATOM 688 O O . VAL A 1 93 ? -9.174 -7.386 22.932 1.00 89.31 93 VAL A O 1
ATOM 691 N N . TRP A 1 94 ? -10.766 -6.150 21.999 1.00 89.12 94 TRP A N 1
ATOM 692 C CA . TRP A 1 94 ? -11.224 -5.606 23.268 1.00 89.12 94 TRP A CA 1
ATOM 693 C C . TRP A 1 94 ? -12.098 -6.626 24.019 1.00 89.12 94 TRP A C 1
ATOM 695 O O . TRP A 1 94 ? -11.873 -6.906 25.201 1.00 89.12 94 TRP A O 1
ATOM 705 N N . VAL A 1 95 ? -13.083 -7.205 23.331 1.00 92.06 95 VAL A N 1
ATOM 706 C CA . VAL A 1 95 ? -14.071 -8.128 23.907 1.00 92.06 95 VAL A CA 1
ATOM 707 C C . VAL A 1 95 ? -14.409 -9.225 22.902 1.00 92.06 95 VAL A C 1
ATOM 709 O O . VAL A 1 95 ? -14.552 -8.952 21.711 1.00 92.06 95 VAL A O 1
ATOM 712 N N . ALA A 1 96 ? -14.578 -10.453 23.386 1.00 93.31 96 ALA A N 1
ATOM 713 C CA . ALA A 1 96 ? -15.160 -11.559 22.634 1.00 93.31 96 ALA A CA 1
ATOM 714 C C . ALA A 1 96 ? -16.520 -11.965 23.226 1.00 93.31 96 ALA A C 1
ATOM 716 O O . ALA A 1 96 ? -16.705 -11.953 24.445 1.00 93.31 96 ALA A O 1
ATOM 717 N N . GLU A 1 97 ? -17.470 -12.310 22.358 1.00 92.88 97 GLU A N 1
ATOM 718 C CA . GLU A 1 97 ? -18.800 -12.795 22.734 1.00 92.88 97 GLU A CA 1
ATOM 719 C C . GLU A 1 97 ? -18.789 -14.327 22.894 1.00 92.88 97 GLU A C 1
ATOM 721 O O . GLU A 1 97 ? -18.214 -15.070 22.087 1.00 92.88 97 GLU A O 1
ATOM 726 N N . TYR A 1 98 ? -19.446 -14.800 23.950 1.00 93.62 98 TYR A N 1
ATOM 727 C CA . TYR A 1 98 ? -19.599 -16.211 24.287 1.00 93.62 98 TYR A CA 1
ATOM 728 C C . TYR A 1 98 ? -21.063 -16.524 24.556 1.00 93.62 98 TYR A C 1
ATOM 730 O O . TYR A 1 98 ? -21.874 -15.645 24.852 1.00 93.62 98 TYR A O 1
ATOM 738 N N . LYS A 1 99 ? -21.385 -17.809 24.479 1.00 93.69 99 LYS A N 1
ATOM 739 C CA . LYS A 1 99 ? -22.681 -18.362 24.828 1.00 93.69 99 LYS A CA 1
ATOM 740 C C . LYS A 1 99 ? -22.494 -19.503 25.818 1.00 93.69 99 LYS A C 1
ATOM 742 O O . LYS A 1 99 ? -21.611 -20.338 25.627 1.00 93.69 99 LYS A O 1
ATOM 747 N N . ASN A 1 100 ? -23.336 -19.547 26.846 1.00 94.56 100 ASN A N 1
ATOM 748 C CA . ASN A 1 100 ? -23.455 -20.726 27.697 1.00 94.56 100 ASN A CA 1
ATOM 749 C C . ASN A 1 100 ? -24.246 -21.792 26.927 1.00 94.56 100 ASN A C 1
ATOM 751 O O . ASN A 1 100 ? -25.383 -21.537 26.525 1.00 94.56 100 ASN A O 1
ATOM 755 N N . VAL A 1 101 ? -23.638 -22.950 26.679 1.00 95.75 101 VAL A N 1
ATOM 756 C CA . VAL A 1 101 ? -24.270 -24.079 25.991 1.00 95.75 101 VAL A CA 1
ATOM 757 C C . VAL A 1 101 ? -24.128 -25.314 26.865 1.00 95.75 101 VAL A C 1
ATOM 759 O O . VAL A 1 101 ? -23.053 -25.894 26.959 1.00 95.75 101 VAL A O 1
ATOM 762 N N . GLY A 1 102 ? -25.209 -25.713 27.530 1.00 92.69 102 GLY A N 1
ATOM 763 C CA . GLY A 1 102 ? -25.219 -26.889 28.399 1.00 92.69 102 GLY A CA 1
ATOM 764 C C . GLY A 1 102 ? -24.278 -26.782 29.604 1.00 92.69 102 GLY A C 1
ATOM 765 O O . GLY A 1 102 ? -23.832 -27.808 30.107 1.00 92.69 102 GLY A O 1
ATOM 766 N N . GLY A 1 103 ? -23.961 -25.565 30.060 1.00 91.88 103 GLY A N 1
ATOM 767 C CA . GLY A 1 103 ? -22.976 -25.321 31.118 1.00 91.88 103 GLY A CA 1
ATOM 768 C C . GLY A 1 103 ? -21.545 -25.117 30.609 1.00 91.88 103 GLY A C 1
ATOM 769 O O . GLY A 1 103 ? -20.658 -24.829 31.409 1.00 91.88 103 GLY A O 1
ATOM 770 N N . GLU A 1 104 ? -21.307 -25.226 29.301 1.00 93.12 104 GLU A N 1
ATOM 771 C CA . GLU A 1 104 ? -20.004 -24.970 28.694 1.00 93.12 104 GLU A CA 1
ATOM 772 C C . GLU A 1 104 ? -19.918 -23.566 28.090 1.00 93.12 104 GLU A C 1
ATOM 774 O O . GLU A 1 104 ? -20.871 -23.025 27.523 1.00 93.12 104 GLU A O 1
ATOM 779 N N . LEU A 1 105 ? -18.731 -22.973 28.198 1.00 92.69 105 LEU A N 1
ATOM 780 C CA . LEU A 1 105 ? -18.416 -21.651 27.677 1.00 92.69 105 LEU A CA 1
ATOM 781 C C . LEU A 1 105 ? -17.969 -21.762 26.211 1.00 92.69 105 LEU A C 1
ATOM 783 O O . LEU A 1 105 ? -16.866 -22.222 25.925 1.00 92.69 105 LEU A O 1
ATOM 787 N N . VAL A 1 106 ? -18.816 -21.327 25.274 1.00 95.44 106 VAL A N 1
ATOM 788 C CA . VAL A 1 106 ? -18.575 -21.475 23.827 1.00 95.44 106 VAL A CA 1
ATOM 789 C C . VAL A 1 106 ? -18.417 -20.108 23.158 1.00 95.44 106 VAL A C 1
ATOM 791 O O . VAL A 1 106 ? -19.311 -19.268 23.246 1.00 95.44 106 VAL A O 1
ATOM 794 N N . LYS A 1 107 ? -17.301 -19.875 22.450 1.00 95.44 107 LYS A N 1
ATOM 795 C CA . LYS A 1 107 ? -17.085 -18.659 21.634 1.00 95.44 107 LYS A CA 1
ATOM 796 C C . LYS A 1 107 ? -18.083 -18.600 20.482 1.00 95.44 107 LYS A C 1
ATOM 798 O O . LYS A 1 107 ? -18.228 -19.576 19.751 1.00 95.44 107 LYS A O 1
ATOM 803 N N . THR A 1 108 ? -18.700 -17.440 20.254 1.00 93.75 108 THR A N 1
ATOM 804 C CA . THR A 1 108 ? -19.612 -17.241 19.109 1.00 93.75 108 THR A CA 1
ATOM 805 C C . THR A 1 108 ? -18.896 -16.763 17.845 1.00 93.75 108 THR A C 1
ATOM 807 O O . THR A 1 108 ? -19.437 -16.870 16.747 1.00 93.75 108 THR A O 1
ATOM 810 N N . GLY A 1 109 ? -17.683 -16.222 17.994 1.00 91.69 109 GLY A N 1
ATOM 811 C CA . GLY A 1 109 ? -16.902 -15.619 16.912 1.00 91.69 109 GLY A CA 1
ATOM 812 C C . GLY A 1 109 ? -17.168 -14.126 16.693 1.00 91.69 109 GLY A C 1
ATOM 813 O O . GLY A 1 109 ? -16.471 -13.511 15.890 1.00 91.69 109 GLY A O 1
ATOM 814 N N . ARG A 1 110 ? -18.122 -13.513 17.411 1.00 89.69 110 ARG A N 1
ATOM 815 C CA . ARG A 1 110 ? -18.297 -12.052 17.392 1.00 89.69 110 ARG A CA 1
ATOM 816 C C . ARG A 1 110 ? -17.289 -11.380 18.317 1.00 89.69 110 ARG A C 1
ATOM 818 O O . ARG A 1 110 ? -17.138 -11.773 19.473 1.00 89.69 110 ARG A O 1
ATOM 825 N N . LEU A 1 111 ? -16.615 -10.358 17.797 1.00 91.19 111 LEU A N 1
ATOM 826 C CA . LEU A 1 111 ? -15.534 -9.646 18.472 1.00 91.19 111 LEU A CA 1
ATOM 827 C C . LEU A 1 111 ? -15.774 -8.137 18.398 1.00 91.19 111 LEU A C 1
ATOM 829 O O . LEU A 1 111 ? -16.233 -7.625 17.378 1.00 91.19 111 LEU A O 1
ATOM 833 N N . ILE A 1 112 ? -15.393 -7.429 19.457 1.00 88.56 112 ILE A N 1
ATOM 834 C CA . ILE A 1 112 ? -15.159 -5.987 19.423 1.00 88.56 112 ILE A CA 1
ATOM 835 C C . ILE A 1 112 ? -13.648 -5.803 19.368 1.00 88.56 112 ILE A C 1
ATOM 837 O O . ILE A 1 112 ? -12.940 -6.191 20.299 1.00 88.56 112 ILE A O 1
ATOM 841 N N . TYR A 1 113 ? -13.146 -5.244 18.274 1.00 86.44 113 TYR A N 1
ATOM 842 C CA . TYR A 1 113 ? -11.720 -4.998 18.105 1.00 86.44 113 TYR A CA 1
ATOM 843 C C . TYR A 1 113 ? -11.258 -3.743 18.856 1.00 86.44 113 TYR A C 1
ATOM 845 O O . TYR A 1 113 ? -12.023 -2.806 19.071 1.00 86.44 113 TYR A O 1
ATOM 853 N N . ASN A 1 114 ? -9.986 -3.733 19.243 1.00 86.00 114 ASN A N 1
ATOM 854 C CA . ASN A 1 114 ? -9.276 -2.546 19.707 1.00 86.00 114 ASN A CA 1
ATOM 855 C C . ASN A 1 114 ? -8.768 -1.736 18.496 1.00 86.00 114 ASN A C 1
ATOM 857 O O . ASN A 1 114 ? -8.632 -2.272 17.394 1.00 86.00 114 ASN A O 1
ATOM 861 N N . SER A 1 115 ? -8.408 -0.472 18.712 1.00 82.88 115 SER A N 1
ATOM 862 C CA . SER A 1 115 ? -7.792 0.427 17.734 1.00 82.88 115 SER A CA 1
ATOM 863 C C . SER A 1 115 ? -6.612 -0.212 16.995 1.00 82.88 115 SER A C 1
ATOM 865 O O . SER A 1 115 ? -6.479 -0.008 15.798 1.00 82.88 115 SER A O 1
ATOM 867 N N . LEU A 1 116 ? -5.813 -1.076 17.639 1.00 82.62 116 LEU A N 1
ATOM 868 C CA . LEU A 1 116 ? -4.709 -1.805 16.987 1.00 82.62 116 LEU A CA 1
ATOM 869 C C . LEU A 1 116 ? -5.131 -2.676 15.786 1.00 82.62 116 LEU A C 1
ATOM 871 O O . LEU A 1 116 ? -4.286 -3.019 14.963 1.00 82.62 116 LEU A O 1
ATOM 875 N N . ALA A 1 117 ? -6.406 -3.057 15.678 1.00 82.56 117 ALA A N 1
ATOM 876 C CA . ALA A 1 117 ? -6.923 -3.820 14.542 1.00 82.56 117 ALA A CA 1
ATOM 877 C C . ALA A 1 117 ? -7.455 -2.937 13.400 1.00 82.56 117 ALA A C 1
ATOM 879 O O . ALA A 1 117 ? -7.799 -3.457 12.340 1.00 82.56 117 ALA A O 1
ATOM 880 N N . VAL A 1 118 ? -7.567 -1.625 13.617 1.00 85.88 118 VAL A N 1
ATOM 881 C CA . VAL A 1 118 ? -8.179 -0.682 12.678 1.00 85.88 118 VAL A CA 1
ATOM 882 C C . VAL A 1 118 ? -7.132 0.325 12.229 1.00 85.88 118 VAL A C 1
ATOM 884 O O . VAL A 1 118 ? -6.541 1.025 13.050 1.00 85.88 118 VAL A O 1
ATOM 887 N N . ALA A 1 119 ? -6.922 0.433 10.918 1.00 90.56 119 ALA A N 1
ATOM 888 C CA . ALA A 1 119 ? -6.064 1.470 10.365 1.00 90.56 119 ALA A CA 1
ATOM 889 C C . ALA A 1 119 ? -6.827 2.797 10.248 1.00 90.56 119 ALA A C 1
ATOM 891 O O . ALA A 1 119 ? -7.888 2.852 9.617 1.00 90.56 119 ALA A O 1
ATOM 892 N N . ALA A 1 120 ? -6.288 3.872 10.828 1.00 92.25 120 ALA A N 1
ATOM 893 C CA . ALA A 1 120 ? -6.828 5.214 10.611 1.00 92.25 120 ALA A CA 1
ATOM 894 C C . ALA A 1 120 ? -6.617 5.635 9.148 1.00 92.25 120 ALA A C 1
ATOM 896 O O . ALA A 1 120 ? -5.602 5.290 8.547 1.00 92.25 120 ALA A O 1
ATOM 897 N N . THR A 1 121 ? -7.574 6.364 8.569 1.00 94.44 121 THR A N 1
ATOM 898 C CA . THR A 1 121 ? -7.459 6.899 7.202 1.00 94.44 121 THR A CA 1
ATOM 899 C C . THR A 1 121 ? -7.222 8.392 7.269 1.00 94.44 121 THR A C 1
ATOM 901 O O . THR A 1 121 ? -8.028 9.107 7.858 1.00 94.44 121 THR A O 1
ATOM 904 N N . VAL A 1 122 ? -6.137 8.841 6.655 1.00 94.81 122 VAL A N 1
ATOM 905 C CA . VAL A 1 122 ? -5.731 10.242 6.604 1.00 94.81 122 VAL A CA 1
ATOM 906 C C . VAL A 1 122 ? -5.656 10.671 5.147 1.00 94.81 122 VAL A C 1
ATOM 908 O O . VAL A 1 122 ? -5.170 9.922 4.304 1.00 94.81 122 VAL A O 1
ATOM 911 N N . MET A 1 123 ? -6.148 11.869 4.851 1.00 91.62 123 MET A N 1
ATOM 912 C CA . MET A 1 123 ? -5.914 12.526 3.567 1.00 91.62 123 MET A CA 1
ATOM 913 C C . MET A 1 123 ? -4.715 13.453 3.736 1.00 91.62 123 MET A C 1
ATOM 915 O O . MET A 1 123 ? -4.699 14.245 4.679 1.00 91.62 123 MET A O 1
ATOM 919 N N . ALA A 1 124 ? -3.729 13.353 2.847 1.00 91.06 124 ALA A N 1
ATOM 920 C CA . ALA A 1 124 ? -2.647 14.327 2.797 1.00 91.06 124 ALA A CA 1
ATOM 921 C C . ALA A 1 124 ? -3.206 15.722 2.473 1.00 91.06 124 ALA A C 1
ATOM 923 O O . ALA A 1 124 ? -4.164 15.858 1.708 1.00 91.06 124 ALA A O 1
ATOM 924 N N . GLY A 1 125 ? -2.613 16.758 3.062 1.00 88.38 125 GLY A N 1
ATOM 925 C CA . GLY A 1 125 ? -3.035 18.147 2.881 1.00 88.38 125 GLY A CA 1
ATOM 926 C C . GLY A 1 125 ? -1.847 19.085 2.699 1.00 88.38 125 GLY A C 1
ATOM 927 O O . GLY A 1 125 ? -0.700 18.687 2.849 1.00 88.38 125 GLY A O 1
ATOM 928 N N . VAL A 1 126 ? -2.107 20.359 2.405 1.00 87.62 126 VAL A N 1
ATOM 929 C CA . VAL A 1 126 ? -1.037 21.348 2.155 1.00 87.62 126 VAL A CA 1
ATOM 930 C C . VAL A 1 126 ? -0.105 21.563 3.353 1.00 87.62 126 VAL A C 1
ATOM 932 O O . VAL A 1 126 ? 1.087 21.784 3.159 1.00 87.62 126 VAL A O 1
ATOM 935 N N . ASP A 1 127 ? -0.634 21.456 4.573 1.00 92.19 127 ASP A N 1
ATOM 936 C CA . ASP A 1 127 ? 0.122 21.629 5.821 1.00 92.19 127 ASP A CA 1
ATOM 937 C C . ASP A 1 127 ? 0.719 20.310 6.349 1.00 92.19 127 ASP A C 1
ATOM 939 O O . ASP A 1 127 ? 1.568 20.323 7.238 1.00 92.19 127 ASP A O 1
ATOM 943 N N . ASP A 1 128 ? 0.282 19.175 5.796 1.0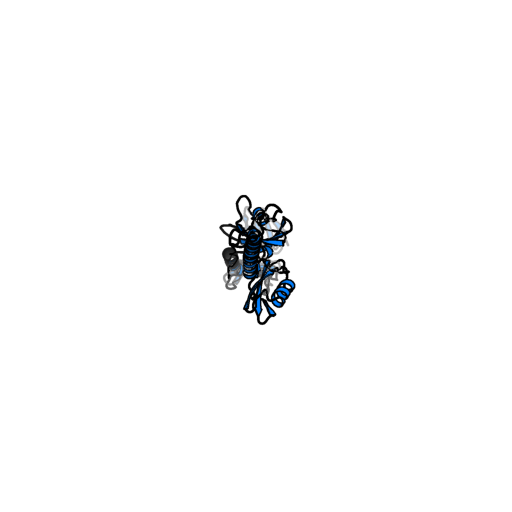0 93.06 128 ASP A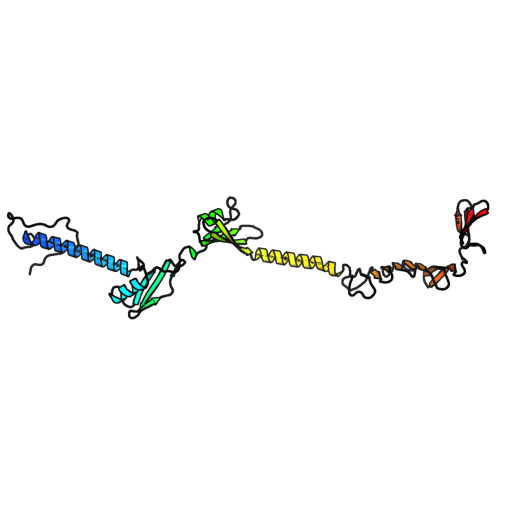 N 1
ATOM 944 C CA . ASP A 1 128 ? 0.733 17.820 6.137 1.00 93.06 128 ASP A CA 1
ATOM 945 C C . ASP A 1 128 ? 0.813 16.972 4.848 1.00 93.06 128 ASP A C 1
ATOM 947 O O . ASP A 1 128 ? -0.050 16.118 4.605 1.00 93.06 128 ASP A O 1
ATOM 951 N N . PRO A 1 129 ? 1.790 17.255 3.956 1.00 90.56 129 PRO A N 1
ATOM 952 C CA . PRO A 1 129 ? 1.808 16.710 2.592 1.00 90.56 129 PRO A CA 1
ATOM 953 C C . PRO A 1 129 ? 2.031 15.201 2.518 1.00 90.56 129 PRO A C 1
ATOM 955 O O . PRO A 1 129 ? 1.681 14.575 1.521 1.00 90.56 129 PRO A O 1
ATOM 958 N N . ASP A 1 130 ? 2.615 14.611 3.559 1.00 90.75 130 ASP A N 1
ATOM 959 C CA . ASP A 1 130 ? 2.786 13.165 3.692 1.00 90.75 130 ASP A CA 1
ATOM 960 C C . ASP A 1 130 ? 1.781 12.538 4.673 1.00 90.75 130 ASP A C 1
ATOM 962 O O . ASP A 1 130 ? 1.829 11.330 4.905 1.00 90.75 130 ASP A O 1
ATOM 966 N N . GLY A 1 131 ? 0.858 13.336 5.230 1.00 93.69 131 GLY A N 1
ATOM 967 C CA . GLY A 1 131 ? -0.192 12.915 6.160 1.00 93.69 131 GLY A CA 1
ATOM 968 C C . GLY A 1 131 ? 0.318 12.326 7.479 1.00 93.69 131 GLY A C 1
ATOM 969 O O . GLY A 1 131 ? -0.471 11.751 8.241 1.00 93.69 131 GLY A O 1
ATOM 970 N N . THR A 1 132 ? 1.625 12.382 7.747 1.00 96.06 132 THR A N 1
ATOM 971 C CA . THR A 1 132 ? 2.226 11.677 8.881 1.00 96.06 132 THR A CA 1
ATOM 972 C C . THR A 1 132 ? 1.925 12.371 10.200 1.00 96.06 132 THR A C 1
ATOM 974 O O . THR A 1 132 ? 1.708 11.684 11.200 1.00 96.06 132 THR A O 1
ATOM 977 N N . ILE A 1 133 ? 1.818 13.702 10.217 1.00 96.12 133 ILE A N 1
ATOM 978 C CA . ILE A 1 133 ? 1.526 14.468 11.435 1.00 96.12 133 ILE A CA 1
ATOM 979 C C . ILE A 1 133 ? 0.122 14.113 11.937 1.00 96.12 133 ILE A C 1
ATOM 981 O O . ILE A 1 133 ? -0.067 13.736 13.098 1.00 96.12 133 ILE A O 1
ATOM 985 N N . THR A 1 134 ? -0.863 14.169 11.041 1.00 95.94 134 THR A N 1
ATOM 986 C CA . THR A 1 134 ? -2.258 13.830 11.335 1.00 95.94 134 THR A CA 1
ATOM 987 C C . THR A 1 134 ? -2.407 12.344 11.650 1.00 95.94 134 THR A C 1
ATOM 989 O O . THR A 1 134 ? -3.146 11.975 12.567 1.00 95.94 134 THR A O 1
ATOM 992 N N . GLY A 1 135 ? -1.680 11.481 10.933 1.00 95.81 135 GLY A N 1
ATOM 993 C CA . GLY A 1 135 ? -1.658 10.038 11.165 1.00 95.81 135 GLY A CA 1
ATOM 994 C C . GLY A 1 135 ? -1.169 9.662 12.555 1.00 95.81 135 GLY A C 1
ATOM 995 O O . GLY A 1 135 ? -1.850 8.910 13.257 1.00 95.81 135 GLY A O 1
ATOM 996 N N . ILE A 1 136 ? -0.054 10.244 12.997 1.00 97.00 136 ILE A N 1
ATOM 997 C CA . ILE A 1 136 ? 0.480 10.037 14.346 1.00 97.00 136 ILE A CA 1
ATOM 998 C C . ILE A 1 136 ? -0.468 10.581 15.412 1.00 97.00 136 ILE A C 1
ATOM 1000 O O . ILE A 1 136 ? -0.743 9.883 16.385 1.00 97.00 136 ILE A O 1
ATOM 1004 N N . ALA A 1 137 ? -1.032 11.776 15.218 1.00 95.56 137 ALA A N 1
ATOM 1005 C CA . ALA A 1 137 ? -1.996 12.349 16.157 1.00 95.56 137 ALA A CA 1
ATOM 1006 C C . ALA A 1 137 ? -3.290 11.518 16.285 1.00 95.56 137 ALA A C 1
ATOM 1008 O O . ALA A 1 137 ? -3.950 11.555 17.323 1.00 95.56 137 ALA A O 1
ATOM 1009 N N . SER A 1 138 ? -3.645 10.760 15.243 1.00 92.50 138 SER A N 1
ATOM 1010 C CA . SER A 1 138 ? -4.878 9.964 15.172 1.00 92.50 138 SER A CA 1
ATOM 1011 C C . SER A 1 138 ? -4.699 8.496 15.575 1.00 92.50 138 SER A C 1
ATOM 1013 O O . SER A 1 138 ? -5.658 7.725 15.500 1.00 92.50 138 SER A O 1
ATOM 1015 N N . THR A 1 139 ? -3.494 8.078 15.972 1.00 95.56 139 THR A N 1
ATOM 1016 C CA . THR A 1 139 ? -3.178 6.672 16.259 1.00 95.56 139 THR A CA 1
ATOM 1017 C C . THR A 1 139 ? -2.378 6.478 17.539 1.00 95.56 139 THR A C 1
ATOM 1019 O O . THR A 1 139 ? -1.723 7.384 18.044 1.00 95.56 139 THR A O 1
ATOM 1022 N N . PHE A 1 140 ? -2.420 5.255 18.068 1.00 92.00 140 PHE A N 1
ATOM 1023 C CA . PHE A 1 140 ? -1.568 4.824 19.177 1.00 92.00 140 PHE A CA 1
ATOM 1024 C C . PHE A 1 140 ? -0.311 4.107 18.673 1.00 92.00 140 PHE A C 1
ATOM 1026 O O . PHE A 1 140 ? -0.305 3.553 17.574 1.00 92.00 140 PHE A O 1
ATOM 1033 N N . SER A 1 141 ? 0.733 4.045 19.505 1.00 92.88 141 SER A N 1
ATOM 1034 C CA . SER A 1 141 ? 1.930 3.247 19.204 1.00 92.88 141 SER A CA 1
ATOM 1035 C C . SER A 1 141 ? 1.557 1.785 18.904 1.00 92.88 141 SER A C 1
ATOM 1037 O O . SER A 1 141 ? 0.765 1.169 19.621 1.00 92.88 141 SER A O 1
ATOM 1039 N N . GLY A 1 142 ? 2.098 1.241 17.817 1.00 90.50 142 GLY A N 1
ATOM 1040 C CA . GLY A 1 142 ? 1.787 -0.074 17.259 1.00 90.50 142 GLY A CA 1
ATOM 1041 C C . GLY A 1 142 ? 0.574 -0.117 16.320 1.00 90.50 142 GLY A C 1
ATOM 1042 O O . GLY A 1 142 ? 0.335 -1.157 15.704 1.00 90.50 142 GLY A O 1
ATOM 1043 N N . GLN A 1 143 ? -0.194 0.969 16.185 1.00 94.62 143 GLN A N 1
ATOM 1044 C CA . GLN A 1 143 ? -1.352 1.030 15.293 1.00 94.62 143 GLN A CA 1
ATOM 1045 C C . GLN A 1 143 ? -0.939 1.455 13.879 1.00 94.62 143 GLN A C 1
ATOM 1047 O O . GLN A 1 143 ? -0.109 2.347 13.691 1.00 94.62 143 GLN A O 1
ATOM 1052 N N . LEU A 1 144 ? -1.545 0.822 12.874 1.00 95.38 144 LEU A N 1
ATOM 1053 C CA . LEU A 1 144 ? -1.392 1.231 11.482 1.00 95.38 144 LEU A CA 1
ATOM 1054 C C . LEU A 1 144 ? -2.224 2.483 11.183 1.00 95.38 144 LEU A C 1
ATOM 1056 O O . LEU A 1 144 ? -3.321 2.665 11.711 1.00 95.38 144 LEU A O 1
ATOM 1060 N N . PHE A 1 145 ? -1.746 3.299 10.258 1.00 96.88 145 PHE A N 1
ATOM 1061 C CA . PHE A 1 145 ? -2.562 4.286 9.563 1.00 96.88 145 PHE A CA 1
ATOM 1062 C C . PHE A 1 145 ? -2.184 4.313 8.091 1.00 96.88 145 PHE A C 1
ATOM 1064 O O . PHE A 1 145 ? -1.077 3.944 7.701 1.00 96.88 145 PHE A O 1
ATOM 1071 N N . ARG A 1 146 ? -3.137 4.726 7.268 1.00 96.00 146 ARG A N 1
ATOM 1072 C CA . ARG A 1 146 ? -2.955 4.913 5.835 1.00 96.00 146 ARG A CA 1
ATOM 1073 C C . ARG A 1 146 ? -3.127 6.379 5.490 1.00 96.00 146 ARG A C 1
ATOM 1075 O O . ARG A 1 146 ? -4.022 7.041 6.020 1.00 96.00 146 ARG A O 1
ATOM 1082 N N . VAL A 1 147 ? -2.291 6.849 4.583 1.00 95.19 147 VAL A N 1
ATOM 1083 C CA . VAL A 1 147 ? -2.344 8.188 4.019 1.00 95.19 147 VAL A CA 1
ATOM 1084 C C . VAL A 1 147 ? -2.709 8.060 2.552 1.00 95.19 147 VAL A C 1
ATOM 1086 O O . VAL A 1 147 ? -2.020 7.383 1.795 1.00 95.19 147 VAL A O 1
ATOM 1089 N N . ILE A 1 148 ? -3.796 8.704 2.155 1.00 92.19 148 ILE A N 1
ATOM 1090 C CA . ILE A 1 148 ? -4.184 8.850 0.758 1.00 92.19 148 ILE A CA 1
ATOM 1091 C C . ILE A 1 148 ? -3.621 10.184 0.282 1.00 92.19 148 ILE A C 1
ATOM 1093 O O . ILE A 1 148 ? -3.938 11.239 0.835 1.00 92.19 148 ILE A O 1
ATOM 1097 N N . THR A 1 149 ? -2.768 10.117 -0.730 1.00 86.12 149 THR A N 1
ATOM 1098 C CA . THR A 1 149 ? -2.209 11.292 -1.400 1.00 86.12 149 THR A CA 1
ATOM 1099 C C . THR A 1 149 ? -3.129 11.706 -2.539 1.00 86.12 149 THR A C 1
ATOM 1101 O O . THR A 1 149 ? -3.511 10.878 -3.368 1.00 86.12 149 THR A O 1
ATOM 1104 N N . ASP A 1 150 ? -3.504 12.983 -2.555 1.00 74.06 150 ASP A N 1
ATOM 1105 C CA . ASP A 1 150 ? -4.304 13.588 -3.621 1.00 74.06 150 ASP A CA 1
ATOM 1106 C C . ASP A 1 150 ? -3.368 14.223 -4.658 1.00 74.06 150 ASP A C 1
ATOM 1108 O O . ASP A 1 150 ? -3.265 15.442 -4.783 1.00 74.06 150 ASP A O 1
ATOM 1112 N N . ASP A 1 151 ? -2.592 13.376 -5.335 1.00 70.56 151 ASP A N 1
ATOM 1113 C CA . ASP A 1 151 ? -1.897 13.770 -6.558 1.00 70.56 151 ASP A CA 1
ATOM 1114 C C . ASP A 1 151 ? -2.873 13.560 -7.720 1.00 70.56 151 ASP A C 1
ATOM 1116 O O . ASP A 1 151 ? -3.290 12.429 -7.984 1.00 70.56 151 ASP A O 1
ATOM 1120 N N . SER A 1 152 ? -3.261 14.649 -8.390 1.00 67.19 152 SER A N 1
ATOM 1121 C CA . SER A 1 152 ? -4.275 14.638 -9.450 1.00 67.19 152 SER A CA 1
ATOM 1122 C C . SER A 1 152 ? -3.938 13.694 -10.603 1.00 67.19 152 SER A C 1
ATOM 1124 O O . SER A 1 152 ? -4.851 13.229 -11.287 1.00 67.19 152 SER A O 1
ATOM 1126 N N . ASP A 1 153 ? -2.652 13.397 -10.806 1.00 63.03 153 ASP A N 1
ATOM 1127 C CA . ASP A 1 153 ? -2.182 12.583 -11.925 1.00 63.03 153 ASP A CA 1
ATOM 1128 C C . ASP A 1 153 ? -1.807 11.149 -11.512 1.00 63.03 153 ASP A C 1
ATOM 1130 O O . ASP A 1 153 ? -1.766 10.249 -12.357 1.00 63.03 153 ASP A O 1
ATOM 1134 N N . ALA A 1 154 ? -1.561 10.899 -10.221 1.00 66.81 154 ALA A N 1
ATOM 1135 C CA . ALA A 1 154 ? -1.141 9.590 -9.721 1.00 66.81 154 ALA A CA 1
ATOM 1136 C C . ALA A 1 154 ? -1.448 9.409 -8.222 1.00 66.81 154 ALA A C 1
ATOM 1138 O O . ALA A 1 154 ? -0.522 9.304 -7.411 1.00 66.81 154 ALA A O 1
ATOM 1139 N N . PRO A 1 155 ? -2.730 9.302 -7.824 1.00 76.81 155 PRO A N 1
ATOM 1140 C CA . PRO A 1 155 ? -3.067 9.112 -6.421 1.00 76.81 155 PRO A CA 1
ATOM 1141 C C . PRO A 1 155 ? -2.430 7.821 -5.903 1.00 76.81 155 PRO A C 1
ATOM 1143 O O . PRO A 1 155 ? -2.374 6.801 -6.606 1.00 76.81 155 PRO A O 1
ATOM 1146 N N . SER A 1 156 ? -1.944 7.857 -4.667 1.00 86.81 156 SER A N 1
ATOM 1147 C CA . SER A 1 156 ? -1.340 6.697 -4.012 1.00 86.81 156 SER A CA 1
ATOM 1148 C C . SER A 1 156 ? -1.761 6.593 -2.552 1.00 86.81 156 SER A C 1
ATOM 1150 O O . SER A 1 156 ? -2.049 7.595 -1.894 1.00 86.81 156 SER A O 1
ATOM 1152 N N . GLU A 1 157 ? -1.806 5.364 -2.050 1.00 92.06 157 GLU A N 1
ATOM 1153 C CA . GLU A 1 157 ? -2.054 5.073 -0.641 1.00 92.06 157 GLU A CA 1
ATOM 1154 C C . GLU A 1 157 ? -0.750 4.599 0.001 1.00 92.06 157 GLU A C 1
ATOM 1156 O O . GLU A 1 157 ? -0.147 3.619 -0.437 1.00 92.06 157 GLU A O 1
ATOM 1161 N N . VAL A 1 158 ? -0.301 5.285 1.046 1.00 93.88 158 VAL A N 1
ATOM 1162 C CA . VAL A 1 158 ? 0.904 4.930 1.797 1.00 93.88 158 VAL A CA 1
ATOM 1163 C C . VAL A 1 158 ? 0.501 4.421 3.169 1.00 93.88 158 VAL A C 1
ATOM 1165 O O . VAL A 1 158 ? -0.256 5.072 3.886 1.00 93.88 158 VAL A O 1
ATOM 1168 N N . ILE A 1 159 ? 0.999 3.250 3.550 1.00 95.88 159 ILE A N 1
ATOM 1169 C CA . ILE A 1 159 ? 0.717 2.648 4.852 1.00 95.88 159 ILE A CA 1
ATOM 1170 C C . ILE A 1 159 ? 1.915 2.846 5.774 1.00 95.88 159 ILE A C 1
ATOM 1172 O O . ILE A 1 159 ? 3.051 2.515 5.424 1.00 95.88 159 ILE A O 1
ATOM 1176 N N . TYR A 1 160 ? 1.627 3.326 6.980 1.00 96.94 160 TYR A N 1
ATOM 1177 C CA . TYR A 1 160 ? 2.573 3.534 8.066 1.00 96.94 160 TYR A CA 1
ATOM 1178 C C . TYR A 1 160 ? 2.128 2.777 9.318 1.00 96.94 160 TYR A C 1
ATOM 1180 O O . TYR A 1 160 ? 0.953 2.443 9.490 1.00 96.94 160 TYR A O 1
ATOM 1188 N N . ILE A 1 161 ? 3.072 2.539 10.224 1.00 96.62 161 ILE A N 1
ATOM 1189 C CA . ILE A 1 161 ? 2.795 2.213 11.622 1.00 96.62 161 ILE A CA 1
ATOM 1190 C C . ILE A 1 161 ? 3.272 3.372 12.496 1.00 96.62 161 ILE A C 1
ATOM 1192 O O . ILE A 1 161 ? 4.349 3.921 12.261 1.00 96.62 161 ILE A O 1
ATOM 1196 N N . ASN A 1 162 ? 2.483 3.742 13.498 1.00 96.94 162 ASN A N 1
ATOM 1197 C CA . ASN A 1 162 ? 2.933 4.653 14.541 1.00 96.94 162 ASN A CA 1
ATOM 1198 C C . ASN A 1 162 ? 3.866 3.883 15.481 1.00 96.94 162 ASN A C 1
ATOM 1200 O O . ASN A 1 162 ? 3.429 2.968 16.172 1.00 96.94 162 ASN A O 1
ATOM 1204 N N . ASP A 1 163 ? 5.148 4.213 15.482 1.00 96.69 163 ASP A N 1
ATOM 1205 C CA . ASP A 1 163 ? 6.156 3.634 16.360 1.00 96.69 163 ASP A CA 1
ATOM 1206 C C . ASP A 1 163 ? 6.568 4.686 17.391 1.00 96.69 163 ASP A C 1
ATOM 1208 O O . ASP A 1 163 ? 7.458 5.498 17.167 1.00 96.69 163 ASP A O 1
ATOM 1212 N N . ASN A 1 164 ? 5.854 4.716 18.517 1.00 95.00 164 ASN A N 1
ATOM 1213 C CA . ASN A 1 164 ? 6.116 5.634 19.631 1.00 95.00 164 ASN A CA 1
ATOM 1214 C C . ASN A 1 164 ? 6.154 7.125 19.240 1.00 95.00 164 ASN A C 1
ATOM 1216 O O . ASN A 1 164 ? 6.947 7.893 19.781 1.00 95.00 164 ASN A O 1
ATOM 1220 N N . GLY A 1 165 ? 5.258 7.543 18.343 1.00 95.12 165 GLY A N 1
ATOM 1221 C CA . GLY A 1 165 ? 5.184 8.918 17.848 1.00 95.12 165 GLY A CA 1
ATOM 1222 C C . GLY A 1 165 ? 5.962 9.161 16.555 1.00 95.12 165 GLY A C 1
ATOM 1223 O O . GLY A 1 165 ? 5.915 10.273 16.037 1.00 95.12 165 GLY A O 1
ATOM 1224 N N . GLU A 1 166 ? 6.627 8.143 16.003 1.00 97.06 166 GLU A N 1
ATOM 1225 C CA . GLU A 1 166 ? 7.276 8.208 14.693 1.00 97.06 166 GLU A CA 1
ATOM 1226 C C . GLU A 1 166 ? 6.489 7.423 13.637 1.00 97.06 166 GLU A C 1
ATOM 1228 O O . GLU A 1 166 ? 6.049 6.295 13.858 1.00 97.06 166 GLU A O 1
ATOM 1233 N N . ALA A 1 167 ? 6.306 8.011 12.455 1.00 97.44 167 ALA A N 1
ATOM 1234 C CA . ALA A 1 167 ? 5.631 7.358 11.338 1.00 97.44 167 ALA A CA 1
ATOM 1235 C C . ALA A 1 167 ? 6.605 6.436 10.598 1.00 97.44 167 ALA A C 1
ATOM 1237 O O . ALA A 1 167 ? 7.384 6.880 9.755 1.00 97.44 167 ALA A O 1
ATOM 1238 N N . ARG A 1 168 ? 6.557 5.129 10.871 1.00 97.56 168 ARG A N 1
ATOM 1239 C CA . ARG A 1 168 ? 7.406 4.158 10.175 1.00 97.56 168 ARG A CA 1
ATOM 1240 C C . ARG A 1 168 ? 6.701 3.619 8.936 1.00 97.56 168 ARG A C 1
ATOM 1242 O O . ARG A 1 168 ? 5.659 2.972 9.026 1.00 97.56 168 ARG A O 1
ATOM 1249 N N . PHE A 1 169 ? 7.309 3.851 7.778 1.00 96.94 169 PHE A N 1
ATOM 1250 C CA . PHE A 1 169 ? 6.831 3.369 6.484 1.00 96.94 169 PHE A CA 1
ATOM 1251 C C . PHE A 1 169 ? 6.710 1.836 6.434 1.00 96.94 169 PHE A C 1
ATOM 1253 O O . PHE A 1 169 ? 7.572 1.111 6.947 1.00 96.94 169 PHE A O 1
ATOM 1260 N N . ILE A 1 170 ? 5.649 1.350 5.784 1.00 96.75 170 ILE A N 1
ATOM 1261 C CA . ILE A 1 170 ? 5.413 -0.073 5.513 1.00 96.75 170 ILE A CA 1
ATOM 1262 C C . ILE A 1 170 ? 5.440 -0.345 4.011 1.00 96.75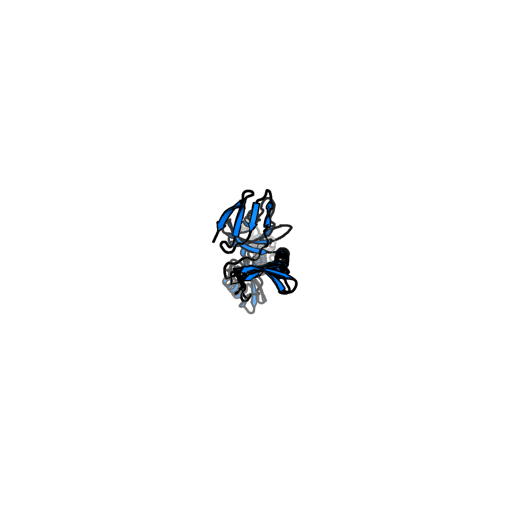 170 ILE A C 1
ATOM 1264 O O . ILE A 1 170 ? 6.224 -1.178 3.559 1.00 96.75 170 ILE A O 1
ATOM 1268 N N . MET A 1 171 ? 4.572 0.321 3.249 1.00 93.94 171 MET A N 1
ATOM 1269 C CA . MET A 1 171 ? 4.475 0.150 1.800 1.00 93.94 171 MET A CA 1
ATOM 1270 C C . MET A 1 171 ? 3.685 1.284 1.146 1.00 93.94 171 MET A C 1
ATOM 1272 O O . MET A 1 171 ? 2.887 1.949 1.806 1.00 93.94 171 MET A O 1
ATOM 1276 N N . THR A 1 172 ? 3.855 1.426 -0.168 1.00 91.94 172 THR A N 1
ATOM 1277 C CA . THR A 1 172 ? 3.020 2.270 -1.029 1.00 91.94 172 THR A CA 1
ATOM 1278 C C . THR A 1 172 ? 2.212 1.389 -1.973 1.00 91.94 172 THR A C 1
ATOM 1280 O O . THR A 1 172 ? 2.750 0.478 -2.603 1.00 91.94 172 THR A O 1
ATOM 1283 N N . LEU A 1 173 ? 0.925 1.684 -2.089 1.00 89.06 173 LEU A N 1
ATOM 1284 C CA . LEU A 1 173 ? -0.009 1.104 -3.040 1.00 89.06 173 LEU A CA 1
ATOM 1285 C C . LEU A 1 173 ? -0.264 2.143 -4.136 1.00 89.06 173 LEU A C 1
ATOM 1287 O O . LEU A 1 173 ? -0.835 3.206 -3.887 1.00 89.06 173 LEU A O 1
ATOM 1291 N N . ALA A 1 174 ? 0.191 1.842 -5.350 1.00 82.19 174 ALA A N 1
ATOM 1292 C CA . ALA A 1 174 ? -0.075 2.676 -6.515 1.00 82.19 174 ALA A CA 1
ATOM 1293 C C . ALA A 1 174 ? -1.531 2.507 -6.979 1.00 82.19 174 ALA A C 1
ATOM 1295 O O . ALA A 1 174 ? -2.076 1.400 -6.943 1.00 82.19 174 ALA A O 1
ATOM 1296 N N . SER A 1 175 ? -2.155 3.587 -7.452 1.00 82.19 175 SER A N 1
ATOM 1297 C CA . SER A 1 175 ? -3.475 3.511 -8.081 1.00 82.19 175 SER A CA 1
ATOM 1298 C C . SER A 1 175 ? -3.440 2.763 -9.418 1.00 82.19 175 SER A C 1
ATOM 1300 O O . SER A 1 175 ? -2.408 2.663 -10.086 1.00 82.19 175 SER A O 1
ATOM 1302 N N . GLY A 1 176 ? -4.609 2.279 -9.855 1.00 83.12 176 GLY A N 1
ATOM 1303 C CA . GLY A 1 176 ? -4.771 1.727 -11.204 1.00 83.12 176 GLY A CA 1
ATOM 1304 C C . GLY A 1 176 ? -4.380 2.727 -12.300 1.00 83.12 176 GLY A C 1
ATOM 1305 O O . GLY A 1 176 ? -3.751 2.336 -13.276 1.00 83.12 176 GLY A O 1
ATOM 1306 N N . GLN A 1 177 ? -4.648 4.022 -12.089 1.00 81.75 177 GLN A N 1
ATOM 1307 C CA . GLN A 1 177 ? -4.246 5.099 -13.001 1.00 81.75 177 GLN A CA 1
ATOM 1308 C C . GLN A 1 177 ? -2.723 5.205 -13.136 1.00 81.75 177 GLN A C 1
ATOM 1310 O O . GLN A 1 177 ? -2.216 5.279 -14.253 1.00 81.75 177 GLN A O 1
ATOM 1315 N N . ALA A 1 178 ? -1.986 5.139 -12.022 1.00 80.69 178 ALA A N 1
ATOM 1316 C CA . ALA A 1 178 ? -0.525 5.148 -12.052 1.00 80.69 178 ALA A CA 1
ATOM 1317 C C . ALA A 1 178 ? 0.038 3.934 -12.816 1.00 80.69 178 ALA A C 1
ATOM 1319 O O . ALA A 1 178 ? 0.978 4.067 -13.600 1.00 80.69 178 ALA A O 1
ATOM 1320 N N . LEU A 1 179 ? -0.563 2.750 -12.648 1.00 85.56 179 LEU A N 1
ATOM 1321 C CA . LEU A 1 179 ? -0.184 1.553 -13.409 1.00 85.56 179 LEU A CA 1
ATOM 1322 C C . LEU A 1 179 ? -0.501 1.689 -14.907 1.00 85.56 179 LEU A C 1
ATOM 1324 O O . LEU A 1 179 ? 0.319 1.304 -15.742 1.00 85.56 179 LEU A O 1
ATOM 1328 N N . ASP A 1 180 ? -1.653 2.261 -15.258 1.00 88.06 180 ASP A N 1
ATOM 1329 C CA . ASP A 1 180 ? -2.037 2.527 -16.648 1.00 88.06 180 ASP A CA 1
ATOM 1330 C C . ASP A 1 180 ? -1.107 3.557 -17.313 1.00 88.06 180 ASP A C 1
ATOM 1332 O O . ASP A 1 180 ? -0.758 3.404 -18.488 1.00 88.06 180 ASP A O 1
ATOM 1336 N N . ALA A 1 181 ? -0.648 4.567 -16.569 1.00 85.81 181 ALA A N 1
ATOM 1337 C CA . ALA A 1 181 ? 0.343 5.531 -17.039 1.00 85.81 181 ALA A CA 1
ATOM 1338 C C . ALA A 1 181 ? 1.687 4.849 -17.340 1.00 85.81 181 ALA A C 1
ATOM 1340 O O . ALA A 1 181 ? 2.247 5.040 -18.420 1.00 85.81 181 ALA A O 1
ATOM 1341 N N . VAL A 1 182 ? 2.172 3.983 -16.440 1.00 88.19 182 VAL A N 1
ATOM 1342 C CA . VAL A 1 182 ? 3.389 3.185 -16.676 1.00 88.19 182 VAL A CA 1
ATOM 1343 C C . VAL A 1 182 ? 3.222 2.263 -17.884 1.00 88.19 182 VAL A C 1
ATOM 1345 O O . VAL A 1 182 ? 4.136 2.176 -18.704 1.00 88.19 182 VAL A O 1
ATOM 1348 N N . ARG A 1 183 ? 2.060 1.611 -18.042 1.00 91.50 183 ARG A N 1
ATOM 1349 C CA . ARG A 1 183 ? 1.761 0.796 -19.231 1.00 91.50 183 ARG A CA 1
ATOM 1350 C C . ARG A 1 183 ? 1.854 1.631 -20.506 1.00 91.50 183 ARG A C 1
ATOM 1352 O O . ARG A 1 183 ? 2.531 1.222 -21.440 1.00 91.50 183 ARG A O 1
ATOM 1359 N N . THR A 1 184 ? 1.226 2.803 -20.522 1.00 91.75 184 THR A N 1
ATOM 1360 C CA . THR A 1 184 ? 1.214 3.700 -21.687 1.00 91.75 184 THR A CA 1
ATOM 1361 C C . THR A 1 184 ? 2.625 4.168 -22.043 1.00 91.75 184 THR A C 1
ATOM 1363 O O . THR A 1 184 ? 3.018 4.125 -23.206 1.00 91.75 184 THR A O 1
ATOM 1366 N N . LEU A 1 185 ? 3.427 4.542 -21.043 1.00 91.12 185 LEU A N 1
ATOM 1367 C CA . LEU A 1 185 ? 4.832 4.903 -21.242 1.00 91.12 185 LEU A CA 1
ATOM 1368 C C . LEU A 1 185 ? 5.657 3.727 -21.774 1.00 91.12 185 LEU A C 1
ATOM 1370 O O . LEU A 1 185 ? 6.498 3.921 -22.647 1.00 91.12 185 LEU A O 1
ATOM 1374 N N . ALA A 1 186 ? 5.418 2.510 -21.281 1.00 90.19 186 ALA A N 1
ATOM 1375 C CA . ALA A 1 186 ? 6.100 1.314 -21.767 1.00 90.19 186 ALA A CA 1
ATOM 1376 C C . ALA A 1 186 ? 5.712 0.980 -23.217 1.00 90.19 186 ALA A C 1
ATOM 1378 O O . ALA A 1 186 ? 6.577 0.631 -24.020 1.00 90.19 186 ALA A O 1
ATOM 1379 N N . GLU A 1 187 ? 4.434 1.122 -23.572 1.00 91.12 187 GLU A N 1
ATOM 1380 C CA . GLU A 1 187 ? 3.941 0.962 -24.943 1.00 91.12 187 GLU A CA 1
ATOM 1381 C C . GLU A 1 187 ? 4.555 2.007 -25.877 1.00 91.12 187 GLU A C 1
ATOM 1383 O O . GLU A 1 187 ? 5.049 1.653 -26.948 1.00 91.12 187 GLU A O 1
ATOM 1388 N N . GLN A 1 188 ? 4.604 3.271 -25.452 1.00 86.69 188 GLN A N 1
ATOM 1389 C CA . GLN A 1 188 ? 5.226 4.347 -26.216 1.00 86.69 188 GLN A CA 1
ATOM 1390 C C . GLN A 1 188 ? 6.733 4.128 -26.378 1.00 86.69 188 GLN A C 1
ATOM 1392 O O . GLN A 1 188 ? 7.231 4.184 -27.495 1.00 86.69 188 GLN A O 1
ATOM 1397 N N . ALA A 1 189 ? 7.454 3.781 -25.310 1.00 83.50 189 ALA A N 1
ATOM 1398 C CA . ALA A 1 189 ? 8.877 3.457 -25.391 1.00 83.50 189 ALA A CA 1
ATOM 1399 C C . ALA A 1 189 ? 9.137 2.249 -26.307 1.00 83.50 189 ALA A C 1
ATOM 1401 O O . ALA A 1 189 ? 10.111 2.231 -27.060 1.00 83.50 189 ALA A O 1
ATOM 1402 N N . SER A 1 190 ? 8.253 1.246 -26.287 1.00 79.31 190 SER A N 1
ATOM 1403 C CA . SER A 1 190 ? 8.320 0.119 -27.216 1.00 79.31 190 SER A CA 1
ATOM 1404 C C . SER A 1 190 ? 8.058 0.551 -28.661 1.00 79.31 190 SER A C 1
ATOM 1406 O O . SER A 1 190 ? 8.710 0.034 -29.568 1.00 79.31 190 SER A O 1
ATOM 1408 N N . ALA A 1 191 ? 7.117 1.468 -28.893 1.00 74.69 191 ALA A N 1
ATOM 1409 C CA . ALA A 1 191 ? 6.830 2.021 -30.213 1.00 74.69 191 ALA A CA 1
ATOM 1410 C C . ALA A 1 191 ? 7.992 2.883 -30.730 1.00 74.69 191 ALA A C 1
ATOM 1412 O O . ALA A 1 191 ? 8.383 2.739 -31.882 1.00 74.69 191 ALA A O 1
ATOM 1413 N N . ASP A 1 192 ? 8.613 3.691 -29.875 1.00 71.38 192 ASP A N 1
ATOM 1414 C CA . ASP A 1 192 ? 9.792 4.500 -30.204 1.00 71.38 192 ASP A CA 1
ATOM 1415 C C . ASP A 1 192 ? 11.039 3.632 -30.452 1.00 71.38 192 ASP A C 1
ATOM 1417 O O . ASP A 1 192 ? 11.925 3.994 -31.229 1.00 71.38 192 ASP A O 1
ATOM 1421 N N . ALA A 1 193 ? 11.100 2.442 -29.847 1.00 63.69 193 ALA A N 1
ATOM 1422 C CA . ALA A 1 193 ? 12.133 1.447 -30.118 1.00 63.69 193 ALA A CA 1
ATOM 1423 C C . ALA A 1 193 ? 11.890 0.632 -31.406 1.00 63.69 193 ALA A C 1
ATOM 1425 O O . ALA A 1 193 ? 12.820 -0.006 -31.904 1.00 63.69 193 ALA A O 1
ATOM 1426 N N . LEU A 1 194 ? 10.682 0.633 -31.983 1.00 60.41 194 LEU A N 1
ATOM 1427 C CA . LEU A 1 194 ? 10.395 -0.081 -33.236 1.00 60.41 194 LEU A CA 1
ATOM 1428 C C . LEU A 1 194 ? 11.189 0.462 -34.443 1.00 60.41 194 LEU A C 1
ATOM 1430 O O . LEU A 1 194 ? 11.795 -0.359 -35.130 1.00 60.41 194 LEU A O 1
ATOM 1434 N N . PRO A 1 195 ? 11.294 1.788 -34.671 1.00 55.47 195 PRO A N 1
ATOM 1435 C CA . PRO A 1 195 ? 12.196 2.376 -35.666 1.00 55.47 195 PRO A CA 1
ATOM 1436 C C . PRO A 1 195 ? 13.658 1.971 -35.453 1.00 55.47 195 PRO A C 1
ATOM 1438 O O . PRO A 1 195 ? 14.440 1.897 -36.402 1.00 55.47 195 PRO A O 1
ATOM 1441 N N . LEU A 1 196 ? 14.029 1.639 -34.209 1.00 52.94 196 LEU A N 1
ATOM 1442 C CA . LEU A 1 196 ? 15.346 1.111 -33.885 1.00 52.94 196 LEU A CA 1
ATOM 1443 C C . LEU A 1 196 ? 15.520 -0.393 -34.222 1.00 52.94 196 LEU A C 1
ATOM 1445 O O . LEU A 1 196 ? 16.613 -0.951 -34.078 1.00 52.94 196 LEU A O 1
ATOM 1449 N N . LYS A 1 197 ? 14.515 -1.085 -34.765 1.00 53.28 197 LYS A N 1
ATOM 1450 C CA . LYS A 1 197 ? 14.747 -2.380 -35.433 1.00 53.28 197 LYS A CA 1
ATOM 1451 C C . LYS A 1 197 ? 15.501 -2.229 -36.757 1.00 53.28 197 LYS A C 1
ATOM 1453 O O . LYS A 1 197 ? 16.094 -3.208 -37.210 1.00 53.28 197 LYS A O 1
ATOM 1458 N N . GLY A 1 198 ? 15.553 -1.013 -37.309 1.00 60.41 198 GLY A N 1
ATOM 1459 C CA . GLY A 1 198 ? 16.349 -0.654 -38.479 1.00 60.41 198 GLY A CA 1
ATOM 1460 C C . GLY A 1 198 ? 17.735 -0.057 -38.167 1.00 60.41 198 GLY A C 1
ATOM 1461 O O . GLY A 1 198 ? 18.298 0.658 -38.991 1.00 60.41 198 GLY A O 1
ATOM 1462 N N . THR A 1 199 ? 18.248 -0.234 -36.941 1.00 69.69 199 THR A N 1
ATOM 1463 C CA . THR A 1 199 ? 19.316 0.636 -36.411 1.00 69.69 199 THR A CA 1
ATOM 1464 C C . THR A 1 199 ? 20.676 0.328 -37.003 1.00 69.69 199 THR A C 1
ATOM 1466 O O . THR A 1 199 ? 21.102 0.933 -37.970 1.00 69.69 199 THR A O 1
ATOM 1469 N N . ILE A 1 200 ? 21.415 -0.576 -36.386 1.00 77.62 200 ILE A N 1
ATOM 1470 C CA . ILE A 1 200 ? 22.824 -0.794 -36.637 1.00 77.62 200 ILE A CA 1
ATOM 1471 C C . ILE A 1 200 ? 23.058 -2.233 -36.186 1.00 77.62 200 ILE A C 1
ATOM 1473 O O . ILE A 1 200 ? 22.860 -2.545 -35.012 1.00 77.62 200 ILE A O 1
ATOM 1477 N N . ARG A 1 201 ? 23.457 -3.127 -37.087 1.00 77.50 201 ARG A N 1
ATOM 1478 C CA . ARG A 1 201 ? 23.787 -4.514 -36.737 1.00 77.50 201 ARG A CA 1
ATOM 1479 C C . ARG A 1 201 ? 25.292 -4.678 -36.579 1.00 77.50 201 ARG A C 1
ATOM 1481 O O . ARG A 1 201 ? 26.056 -4.139 -37.371 1.00 77.50 201 ARG A O 1
ATOM 1488 N N . ARG A 1 202 ? 25.708 -5.428 -35.557 1.00 73.81 202 ARG A N 1
ATOM 1489 C CA . ARG A 1 202 ? 27.119 -5.785 -35.286 1.00 73.81 202 ARG A CA 1
ATOM 1490 C C . ARG A 1 202 ? 27.345 -7.294 -35.123 1.00 73.81 202 ARG A C 1
ATOM 1492 O O . ARG A 1 202 ? 28.486 -7.729 -35.059 1.00 73.81 202 ARG A O 1
ATOM 1499 N N . ALA A 1 203 ? 26.270 -8.075 -35.031 1.00 68.00 203 ALA A N 1
ATOM 1500 C CA . ALA A 1 203 ? 26.274 -9.524 -34.850 1.00 68.00 203 ALA A CA 1
ATOM 1501 C C . ALA A 1 203 ? 25.292 -10.162 -35.846 1.00 68.00 203 ALA A C 1
ATOM 1503 O O . ALA A 1 203 ? 24.390 -9.477 -36.334 1.00 68.00 203 ALA A O 1
ATOM 1504 N N . ASP A 1 204 ? 25.497 -11.443 -36.163 1.00 71.25 204 ASP A N 1
ATOM 1505 C CA . ASP A 1 204 ? 24.661 -12.244 -37.076 1.00 71.25 204 ASP A CA 1
ATOM 1506 C C . ASP A 1 204 ? 24.490 -11.652 -38.493 1.00 71.25 204 ASP A C 1
ATOM 1508 O O . ASP A 1 204 ? 23.470 -11.841 -39.153 1.00 71.25 204 ASP A O 1
ATOM 1512 N N . ILE A 1 205 ? 25.508 -10.933 -38.983 1.00 75.75 205 ILE A N 1
ATOM 1513 C CA . ILE A 1 205 ? 25.531 -10.272 -40.306 1.00 75.75 205 ILE A CA 1
ATOM 1514 C C . ILE A 1 205 ? 26.624 -10.823 -41.238 1.00 75.75 205 ILE A C 1
ATOM 1516 O O . ILE A 1 205 ? 27.131 -10.127 -42.117 1.00 75.75 205 ILE A O 1
ATOM 1520 N N . GLY A 1 206 ? 26.988 -12.097 -41.065 1.00 82.81 206 GLY A N 1
ATOM 1521 C CA . GLY A 1 206 ? 27.964 -12.783 -41.917 1.00 82.81 206 GLY A CA 1
ATOM 1522 C C . GLY A 1 206 ? 29.353 -12.140 -41.856 1.00 82.81 206 GLY A C 1
ATOM 1523 O O . GLY A 1 206 ? 29.897 -11.944 -40.776 1.00 82.81 206 GLY A O 1
ATOM 1524 N N . ASN A 1 207 ? 29.921 -11.803 -43.019 1.00 85.75 207 ASN A N 1
ATOM 1525 C CA . ASN A 1 207 ? 31.251 -11.184 -43.131 1.00 85.75 207 ASN A CA 1
ATOM 1526 C C . ASN A 1 207 ? 31.265 -9.668 -42.851 1.00 85.75 207 ASN A C 1
ATOM 1528 O O . ASN A 1 207 ? 32.296 -9.024 -43.048 1.00 85.75 207 ASN A O 1
ATOM 1532 N N . LEU A 1 208 ? 30.139 -9.075 -42.444 1.00 88.38 208 LEU A N 1
ATOM 1533 C CA . LEU A 1 208 ? 30.054 -7.652 -42.126 1.00 88.38 208 LEU A CA 1
ATOM 1534 C C . LEU A 1 208 ? 30.429 -7.392 -40.662 1.00 88.38 208 LEU A C 1
ATOM 1536 O O . LEU A 1 208 ? 30.050 -8.138 -39.766 1.00 88.38 208 LEU A O 1
ATOM 1540 N N . LEU A 1 209 ? 31.152 -6.302 -40.418 1.00 88.94 209 LEU A N 1
ATOM 1541 C CA . LEU A 1 209 ? 31.465 -5.800 -39.079 1.00 88.94 209 LEU A CA 1
ATOM 1542 C C . LEU A 1 209 ? 30.383 -4.839 -38.568 1.00 88.94 209 LEU A C 1
ATOM 1544 O O . LEU A 1 209 ? 30.148 -4.742 -37.363 1.00 88.94 209 LEU A O 1
ATOM 1548 N N . LEU A 1 210 ? 29.737 -4.106 -39.482 1.00 89.44 210 LEU A N 1
ATOM 1549 C CA . LEU A 1 210 ? 28.718 -3.112 -39.155 1.00 89.44 210 LEU A CA 1
ATOM 1550 C C . LEU A 1 210 ? 27.722 -2.950 -40.309 1.00 89.44 210 LEU A C 1
ATOM 1552 O O . LEU A 1 210 ? 28.100 -2.532 -41.397 1.00 89.44 210 LEU A O 1
ATOM 1556 N N . ALA A 1 211 ? 26.472 -3.313 -40.048 1.00 88.81 211 ALA A N 1
ATOM 1557 C CA . ALA A 1 211 ? 25.259 -3.128 -40.846 1.00 88.81 211 ALA A CA 1
ATOM 1558 C C . ALA A 1 211 ? 24.468 -1.845 -40.557 1.00 88.81 211 ALA A C 1
ATOM 1560 O O . ALA A 1 211 ? 24.085 -1.720 -39.402 1.00 88.81 211 ALA A O 1
ATOM 1561 N N . LEU A 1 212 ? 24.086 -0.987 -41.509 1.00 87.44 212 LEU A N 1
ATOM 1562 C CA . LEU A 1 212 ? 22.754 -0.354 -41.411 1.00 87.44 212 LEU A CA 1
ATOM 1563 C C . LEU A 1 212 ? 21.775 -1.285 -42.117 1.00 87.44 212 LEU A C 1
ATOM 1565 O O . LEU A 1 212 ? 22.072 -1.722 -43.226 1.00 87.44 212 LEU A O 1
ATOM 1569 N N . VAL A 1 213 ? 20.663 -1.637 -41.475 1.00 81.62 213 VAL A N 1
ATOM 1570 C CA . VAL A 1 213 ? 19.705 -2.612 -42.013 1.00 81.62 213 VAL A CA 1
ATOM 1571 C C . VAL A 1 213 ? 18.312 -2.072 -41.795 1.00 81.62 213 VAL A C 1
ATOM 1573 O O . VAL A 1 213 ? 18.016 -1.717 -40.668 1.00 81.62 213 VAL A O 1
ATOM 1576 N N . ASP A 1 214 ? 17.474 -2.004 -42.822 1.00 79.50 214 ASP A N 1
ATOM 1577 C CA . ASP A 1 214 ? 16.088 -1.563 -42.654 1.00 79.50 214 ASP A CA 1
ATOM 1578 C C . ASP A 1 214 ? 15.173 -2.671 -42.089 1.00 79.50 214 ASP A C 1
ATOM 1580 O O . ASP A 1 214 ? 15.605 -3.788 -41.784 1.00 79.50 214 ASP A O 1
ATOM 1584 N N . GLU A 1 215 ? 13.883 -2.359 -41.941 1.00 74.31 215 GLU A N 1
ATOM 1585 C CA . GLU A 1 215 ? 12.878 -3.272 -41.382 1.00 74.31 215 GLU A CA 1
ATOM 1586 C C . GLU A 1 215 ? 12.649 -4.540 -42.226 1.00 74.31 215 GLU A C 1
ATOM 1588 O O . GLU A 1 215 ? 12.208 -5.556 -41.686 1.00 74.31 215 GLU A O 1
ATOM 1593 N N . ILE A 1 216 ? 12.973 -4.509 -43.525 1.00 73.69 216 ILE A N 1
ATOM 1594 C CA . ILE A 1 216 ? 12.826 -5.644 -44.451 1.00 73.69 216 ILE A CA 1
ATOM 1595 C C . ILE A 1 216 ? 14.148 -6.389 -44.700 1.00 73.69 216 ILE A C 1
ATOM 1597 O O . ILE A 1 216 ? 14.163 -7.388 -45.419 1.00 73.69 216 ILE A O 1
ATOM 1601 N N . GLY A 1 217 ? 15.251 -5.953 -44.081 1.00 75.06 217 GLY A N 1
ATOM 1602 C CA . GLY A 1 217 ? 16.559 -6.599 -44.178 1.00 75.06 217 GLY A CA 1
ATOM 1603 C C . GLY A 1 217 ? 17.481 -6.046 -45.270 1.00 75.06 217 GLY A C 1
ATOM 1604 O O . GLY A 1 217 ? 18.549 -6.619 -45.492 1.00 75.06 217 GLY A O 1
ATOM 1605 N N . LEU A 1 218 ? 17.112 -4.956 -45.949 1.00 81.25 218 LEU A N 1
ATOM 1606 C CA . LEU A 1 218 ? 17.975 -4.289 -46.923 1.00 81.25 218 LEU A CA 1
ATOM 1607 C C . LEU A 1 218 ? 19.153 -3.627 -46.210 1.00 81.25 218 LEU A C 1
ATOM 1609 O O . LEU A 1 218 ? 18.979 -2.981 -45.179 1.00 81.25 218 LEU A O 1
ATOM 1613 N N . ILE A 1 219 ? 20.341 -3.728 -46.808 1.00 85.81 219 ILE A N 1
ATOM 1614 C CA . ILE A 1 219 ? 21.569 -3.112 -46.303 1.00 85.81 219 ILE A CA 1
ATOM 1615 C C . ILE A 1 219 ? 21.921 -1.884 -47.159 1.00 85.81 219 ILE A C 1
ATOM 1617 O O . ILE A 1 219 ? 22.609 -2.020 -48.176 1.00 85.81 219 ILE A O 1
ATOM 1621 N N . PRO A 1 220 ? 21.464 -0.670 -46.798 1.00 86.00 220 PRO A N 1
ATOM 1622 C CA . PRO A 1 220 ? 21.834 0.549 -47.515 1.00 86.00 220 PRO A CA 1
ATOM 1623 C C . PRO A 1 220 ? 23.307 0.924 -47.328 1.00 86.00 220 PRO A C 1
ATOM 1625 O O . PRO A 1 220 ? 23.864 1.636 -48.161 1.00 86.00 220 PRO A O 1
ATOM 1628 N N . TRP A 1 221 ? 23.946 0.467 -46.250 1.00 90.94 221 TRP A N 1
ATOM 1629 C CA . TRP A 1 221 ? 25.332 0.788 -45.936 1.00 90.94 221 TRP A CA 1
ATOM 1630 C C . TRP A 1 221 ? 25.948 -0.275 -45.034 1.00 90.94 221 TRP A C 1
ATOM 1632 O O . TRP A 1 221 ? 25.267 -0.829 -44.170 1.00 90.94 221 TRP A O 1
ATOM 1642 N N . GLN A 1 222 ? 27.242 -0.530 -45.208 1.00 92.00 222 GLN A N 1
ATOM 1643 C CA . GLN A 1 222 ? 27.963 -1.560 -44.479 1.00 92.00 222 GLN A CA 1
ATOM 1644 C C . GLN A 1 222 ? 29.460 -1.286 -44.320 1.00 92.00 222 GLN A C 1
ATOM 1646 O O . GLN A 1 222 ? 30.070 -0.564 -45.111 1.00 92.00 222 GLN A O 1
ATOM 1651 N N . VAL A 1 223 ? 30.051 -1.975 -43.344 1.00 93.69 223 VAL A N 1
ATOM 1652 C CA . VAL A 1 223 ? 31.491 -2.206 -43.190 1.00 93.69 223 VAL A CA 1
ATOM 1653 C C . VAL A 1 223 ? 31.744 -3.710 -43.226 1.00 93.69 223 VAL A C 1
ATOM 1655 O O . VAL A 1 223 ? 31.113 -4.440 -42.461 1.00 93.69 223 VAL A O 1
ATOM 1658 N N . ASP A 1 224 ? 32.638 -4.181 -44.094 1.00 91.25 224 ASP A N 1
ATOM 1659 C CA . ASP A 1 224 ? 33.008 -5.598 -44.197 1.00 91.25 224 ASP A CA 1
ATOM 1660 C C . ASP A 1 224 ? 34.269 -5.953 -43.380 1.00 91.25 224 ASP A C 1
ATOM 1662 O O . ASP A 1 224 ? 35.025 -5.085 -42.939 1.00 91.25 224 ASP A O 1
ATOM 1666 N N . GLY A 1 225 ? 34.506 -7.251 -43.172 1.00 89.25 225 GLY A N 1
ATOM 1667 C CA . GLY A 1 225 ? 35.670 -7.773 -42.447 1.00 89.25 225 GLY A CA 1
ATOM 1668 C C . GLY A 1 225 ? 37.021 -7.590 -43.153 1.00 89.25 225 GLY A C 1
ATOM 1669 O O . GLY A 1 225 ? 38.063 -7.746 -42.518 1.00 89.25 225 GLY A O 1
ATOM 1670 N N . ALA A 1 226 ? 37.034 -7.241 -44.442 1.00 89.75 226 ALA A N 1
ATOM 1671 C CA . ALA A 1 226 ? 38.244 -6.927 -45.203 1.00 89.75 226 ALA A CA 1
ATOM 1672 C C . ALA A 1 226 ? 38.644 -5.437 -45.097 1.00 89.75 226 ALA A C 1
ATOM 1674 O O . ALA A 1 226 ? 39.716 -5.044 -45.581 1.00 89.75 226 ALA A O 1
ATOM 1675 N N . GLY A 1 227 ? 37.823 -4.623 -44.421 1.00 87.88 227 GLY A N 1
ATOM 1676 C CA . GLY A 1 227 ? 38.000 -3.179 -44.261 1.00 87.88 227 GLY A CA 1
ATOM 1677 C C . GLY A 1 227 ? 37.301 -2.351 -45.342 1.00 87.88 227 GLY A C 1
ATOM 1678 O O . GLY A 1 227 ? 37.591 -1.163 -45.472 1.00 87.88 227 GLY A O 1
ATOM 1679 N N . GLY A 1 228 ? 36.421 -2.968 -46.131 1.00 92.94 228 GLY A N 1
ATOM 1680 C CA . GLY A 1 228 ? 35.548 -2.294 -47.077 1.00 92.94 228 GLY A CA 1
ATOM 1681 C C . GLY A 1 228 ? 34.415 -1.543 -46.381 1.00 92.94 228 GLY A C 1
ATOM 1682 O O . GLY A 1 228 ? 33.926 -1.954 -45.331 1.00 92.94 228 GLY A O 1
ATOM 1683 N N . PHE A 1 229 ? 33.996 -0.423 -46.961 1.00 94.00 229 PHE A N 1
ATOM 1684 C CA . PHE A 1 229 ? 33.024 0.499 -46.387 1.00 94.00 229 PHE A CA 1
ATOM 1685 C C . PHE A 1 229 ? 32.196 1.166 -47.484 1.00 94.00 229 PHE A C 1
ATOM 1687 O O . PHE A 1 229 ? 32.745 1.703 -48.451 1.00 94.00 229 PHE A O 1
ATOM 1694 N N . GLY A 1 230 ? 30.878 1.208 -47.302 1.00 92.31 230 GLY A N 1
ATOM 1695 C CA . GLY A 1 230 ? 29.976 1.959 -48.170 1.00 92.31 230 GLY A CA 1
ATOM 1696 C C .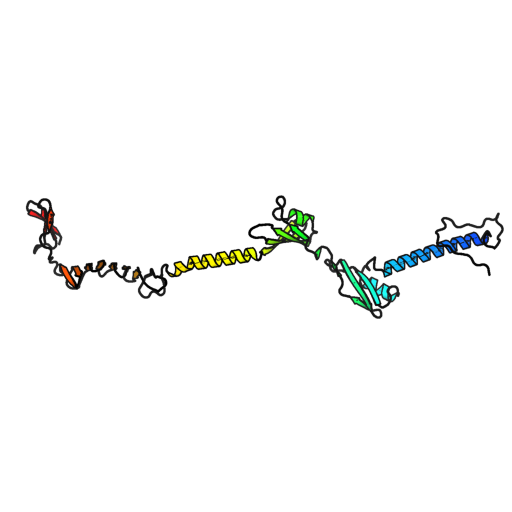 GLY A 1 230 ? 28.648 1.255 -48.406 1.00 92.31 230 GLY A C 1
ATOM 1697 O O . GLY A 1 230 ? 28.225 0.412 -47.626 1.00 92.31 230 GLY A O 1
ATOM 1698 N N . SER A 1 231 ? 27.976 1.609 -49.491 1.00 90.75 231 SER A N 1
ATOM 1699 C CA . SER A 1 231 ? 26.690 1.057 -49.908 1.00 90.75 231 SER A CA 1
ATOM 1700 C C . SER A 1 231 ? 26.830 0.068 -51.065 1.00 90.75 231 SER A C 1
ATOM 1702 O O . SER A 1 231 ? 27.888 -0.078 -51.680 1.00 90.75 231 SER A O 1
ATOM 1704 N N . GLY A 1 232 ? 25.709 -0.547 -51.447 1.00 82.62 232 GLY A N 1
ATOM 1705 C CA . GLY A 1 232 ? 25.609 -1.323 -52.683 1.00 82.62 232 GLY A CA 1
ATOM 1706 C C . GLY A 1 232 ? 25.900 -0.525 -53.963 1.00 82.62 232 GLY A C 1
ATOM 1707 O O . GLY A 1 232 ? 26.115 -1.133 -55.003 1.00 82.62 232 GLY A O 1
ATOM 1708 N N . VAL A 1 233 ? 25.973 0.810 -53.931 1.00 85.31 233 VAL A N 1
ATOM 1709 C CA . VAL A 1 233 ? 26.247 1.642 -55.123 1.00 85.31 233 VAL A CA 1
ATOM 1710 C C . VAL A 1 233 ? 27.564 2.412 -55.042 1.00 85.31 233 VAL A C 1
ATOM 1712 O O . VAL A 1 233 ? 28.176 2.658 -56.078 1.00 85.31 233 VAL A O 1
ATOM 1715 N N . ALA A 1 234 ? 28.049 2.736 -53.845 1.00 91.62 234 ALA A N 1
ATOM 1716 C CA . ALA A 1 234 ? 29.319 3.422 -53.637 1.00 91.62 234 ALA A CA 1
ATOM 1717 C C . ALA A 1 234 ? 30.116 2.701 -52.552 1.00 91.62 234 ALA A C 1
ATOM 1719 O O . ALA A 1 234 ? 29.663 2.624 -51.415 1.00 91.62 234 ALA A O 1
ATOM 1720 N N . TYR A 1 235 ? 31.279 2.161 -52.901 1.00 93.44 235 TYR A N 1
ATOM 1721 C CA . TYR A 1 235 ? 32.019 1.252 -52.033 1.00 93.44 235 TYR A CA 1
ATOM 1722 C C . TYR A 1 235 ? 33.515 1.517 -52.121 1.00 93.44 235 TYR A C 1
ATOM 1724 O O . TYR A 1 235 ? 34.071 1.580 -53.215 1.00 93.44 235 TYR A O 1
ATOM 1732 N N . ILE A 1 236 ? 34.168 1.663 -50.975 1.00 94.31 236 ILE A N 1
ATOM 1733 C CA . ILE A 1 236 ? 35.623 1.746 -50.870 1.00 94.31 236 ILE A CA 1
ATOM 1734 C C . ILE A 1 236 ? 36.090 0.439 -50.256 1.00 94.31 236 ILE A C 1
ATOM 1736 O O . ILE A 1 236 ? 35.577 0.029 -49.224 1.00 94.31 236 ILE A O 1
ATOM 1740 N N . SER A 1 237 ? 37.054 -0.220 -50.882 1.00 92.06 237 SER A N 1
ATOM 1741 C CA . SER A 1 237 ? 37.605 -1.489 -50.414 1.00 92.06 237 SER A CA 1
ATOM 1742 C C . SER A 1 237 ? 39.098 -1.568 -50.713 1.00 92.06 237 SER A C 1
ATOM 1744 O O . SER A 1 237 ? 39.664 -0.692 -51.368 1.00 92.06 237 SER A O 1
ATOM 1746 N N . ARG A 1 238 ? 39.742 -2.656 -50.279 1.00 86.75 238 ARG A N 1
ATOM 1747 C CA . ARG A 1 238 ? 41.127 -2.954 -50.674 1.00 86.75 238 ARG A CA 1
ATOM 1748 C C . ARG A 1 238 ? 41.294 -3.164 -52.181 1.00 86.75 238 ARG A C 1
ATOM 1750 O O . ARG A 1 238 ? 42.393 -2.980 -52.689 1.00 86.75 238 ARG A O 1
ATOM 1757 N N . GLU A 1 239 ? 40.233 -3.561 -52.877 1.00 85.62 239 GLU A N 1
ATOM 1758 C CA . GLU A 1 239 ? 40.263 -3.842 -54.317 1.00 85.62 239 GLU A CA 1
ATOM 1759 C C . GLU A 1 239 ? 40.104 -2.565 -55.155 1.00 85.62 239 GLU A C 1
ATOM 1761 O O . GLU A 1 239 ? 40.558 -2.500 -56.299 1.00 85.62 239 GLU A O 1
ATOM 1766 N N . GLY A 1 240 ? 39.505 -1.521 -54.577 1.00 89.38 240 GLY A N 1
ATOM 1767 C CA . GLY A 1 240 ? 39.313 -0.246 -55.251 1.00 89.38 240 GLY A CA 1
ATOM 1768 C C . GLY A 1 240 ? 38.187 0.606 -54.677 1.00 89.38 240 GLY A C 1
ATOM 1769 O O . GLY A 1 240 ? 37.592 0.300 -53.641 1.00 89.38 240 GLY A O 1
ATOM 1770 N N . ILE A 1 241 ? 37.895 1.687 -55.394 1.00 93.88 241 ILE A N 1
ATOM 1771 C CA . ILE A 1 241 ? 36.816 2.637 -55.126 1.00 93.88 241 ILE A CA 1
ATOM 1772 C C . ILE A 1 241 ? 35.780 2.504 -56.240 1.00 93.88 241 ILE A C 1
ATOM 1774 O O . ILE A 1 241 ? 36.104 2.669 -57.415 1.00 93.88 241 ILE A O 1
ATOM 1778 N N . ARG A 1 242 ? 34.524 2.257 -55.876 1.00 91.81 242 ARG A N 1
ATOM 1779 C CA . ARG A 1 242 ? 33.367 2.276 -56.774 1.00 91.81 242 ARG A CA 1
ATOM 1780 C C . ARG A 1 242 ? 32.442 3.427 -56.408 1.00 91.81 242 ARG A C 1
ATOM 1782 O O . ARG A 1 242 ? 32.110 3.597 -55.239 1.00 91.81 242 ARG A O 1
ATOM 1789 N N . ALA A 1 243 ? 31.963 4.149 -57.414 1.00 90.06 243 ALA A N 1
ATOM 1790 C CA . ALA A 1 243 ? 30.883 5.120 -57.301 1.00 90.06 243 ALA A CA 1
ATOM 1791 C C . ALA A 1 243 ? 29.942 4.964 -58.508 1.00 90.06 243 ALA A C 1
ATOM 1793 O O . ALA A 1 243 ? 30.195 5.486 -59.594 1.00 90.06 243 ALA A O 1
ATOM 1794 N N . GLY A 1 244 ? 28.868 4.192 -58.330 1.00 87.12 244 GLY A N 1
ATOM 1795 C CA . GLY A 1 244 ? 27.983 3.791 -59.420 1.00 87.12 244 GLY A CA 1
ATOM 1796 C C . GLY A 1 244 ? 28.731 2.965 -60.470 1.00 87.12 244 GLY A C 1
ATOM 1797 O O . GLY A 1 244 ? 29.349 1.950 -60.142 1.00 87.12 244 GLY A O 1
ATOM 1798 N N . ALA A 1 245 ? 28.678 3.411 -61.729 1.00 84.75 245 ALA A N 1
ATOM 1799 C CA . ALA A 1 245 ? 29.368 2.773 -62.852 1.00 84.75 245 ALA A CA 1
ATOM 1800 C C . ALA A 1 245 ? 30.872 3.099 -62.924 1.00 84.75 245 ALA A C 1
ATOM 1802 O O . ALA A 1 245 ? 31.613 2.368 -63.576 1.00 84.75 245 ALA A O 1
ATOM 1803 N N . LEU A 1 246 ? 31.334 4.167 -62.262 1.00 88.94 246 LEU A N 1
ATOM 1804 C CA . LEU A 1 246 ? 32.747 4.541 -62.248 1.00 88.94 246 LEU A CA 1
ATOM 1805 C C . LEU A 1 246 ? 33.498 3.725 -61.193 1.00 88.94 246 LEU A C 1
ATOM 1807 O O . LEU A 1 246 ? 33.102 3.691 -60.024 1.00 88.94 246 LEU A O 1
ATOM 1811 N N . GLN A 1 247 ? 34.607 3.109 -61.593 1.00 91.56 247 GLN A N 1
ATOM 1812 C CA . GLN A 1 247 ? 35.468 2.348 -60.691 1.00 91.56 247 GLN A CA 1
ATOM 1813 C C . GLN A 1 247 ? 36.933 2.733 -60.875 1.00 91.56 247 GLN A C 1
ATOM 1815 O O . GLN A 1 247 ? 37.407 2.939 -61.991 1.00 91.56 247 GLN A O 1
ATOM 1820 N N . ILE A 1 248 ? 37.651 2.804 -59.760 1.00 92.31 248 ILE A N 1
ATOM 1821 C CA . ILE A 1 248 ? 39.096 2.990 -59.687 1.00 92.31 248 ILE A CA 1
ATOM 1822 C C . ILE A 1 248 ? 39.646 1.765 -58.976 1.00 92.31 248 ILE A C 1
ATOM 1824 O O . ILE A 1 248 ? 39.324 1.545 -57.810 1.00 92.31 248 ILE A O 1
ATOM 1828 N N . MET A 1 249 ? 40.451 0.959 -59.656 1.00 91.44 249 MET A N 1
ATOM 1829 C CA . MET A 1 249 ? 40.920 -0.310 -59.099 1.00 91.44 249 MET A CA 1
ATOM 1830 C C . MET A 1 249 ? 42.324 -0.676 -59.560 1.00 91.44 249 MET A C 1
ATOM 1832 O O . MET A 1 249 ? 42.818 -0.181 -60.577 1.00 91.44 249 MET A O 1
ATOM 1836 N N . SER A 1 250 ? 42.953 -1.569 -58.799 1.00 87.81 250 SER A N 1
ATOM 1837 C CA . SER A 1 250 ? 44.155 -2.280 -59.229 1.00 87.81 250 SER A CA 1
ATOM 1838 C C . SER A 1 250 ? 43.759 -3.655 -59.752 1.00 87.81 250 SER A C 1
ATOM 1840 O O . SER A 1 250 ? 42.888 -4.315 -59.193 1.00 87.81 250 SER A O 1
ATOM 1842 N N . THR A 1 251 ? 44.401 -4.098 -60.824 1.00 86.19 251 THR A N 1
ATOM 1843 C CA . THR A 1 251 ? 44.172 -5.413 -61.440 1.00 86.19 251 THR A CA 1
ATOM 1844 C C . THR A 1 251 ? 45.502 -6.159 -61.559 1.00 86.19 251 THR A C 1
ATOM 1846 O O . THR A 1 251 ? 46.558 -5.562 -61.329 1.00 86.19 251 THR A O 1
ATOM 1849 N N . PRO A 1 252 ? 45.518 -7.468 -61.870 1.00 87.75 252 PRO A N 1
ATOM 1850 C CA . PRO A 1 252 ? 46.770 -8.206 -62.037 1.00 87.75 252 PRO A CA 1
ATOM 1851 C C . PRO A 1 252 ? 47.701 -7.630 -63.112 1.00 87.75 252 PRO A C 1
ATOM 1853 O O . PRO A 1 252 ? 48.905 -7.830 -63.008 1.00 87.75 252 PRO A O 1
ATOM 1856 N N . ASP A 1 253 ? 47.163 -6.900 -64.094 1.00 85.81 253 ASP A N 1
ATOM 1857 C CA . ASP A 1 253 ? 47.847 -6.328 -65.260 1.00 85.81 253 ASP A CA 1
ATOM 1858 C C . ASP A 1 253 ? 48.001 -4.791 -65.223 1.00 85.81 253 ASP A C 1
ATOM 1860 O O . ASP A 1 253 ? 48.895 -4.251 -65.884 1.00 85.81 253 ASP A O 1
ATOM 1864 N N . ALA A 1 254 ? 47.237 -4.074 -64.386 1.00 86.12 254 ALA A N 1
ATOM 1865 C CA . ALA A 1 254 ? 47.371 -2.623 -64.204 1.00 86.12 254 ALA A CA 1
ATOM 1866 C C . ALA A 1 254 ? 47.484 -2.187 -62.732 1.00 86.12 254 ALA A C 1
ATOM 1868 O O . ALA A 1 254 ? 46.797 -2.694 -61.846 1.00 86.12 254 ALA A O 1
ATOM 1869 N N . ILE A 1 255 ? 48.358 -1.213 -62.457 1.00 86.94 255 ILE A N 1
ATOM 1870 C CA . ILE A 1 255 ? 48.505 -0.588 -61.133 1.00 86.94 255 ILE A CA 1
ATOM 1871 C C . ILE A 1 255 ? 47.307 0.318 -60.848 1.00 86.94 255 ILE A C 1
ATOM 1873 O O . ILE A 1 255 ? 46.726 0.212 -59.770 1.00 86.94 255 ILE A O 1
ATOM 1877 N N . LEU A 1 256 ? 46.925 1.154 -61.818 1.00 88.31 256 LEU A N 1
ATOM 1878 C CA . LEU A 1 256 ? 45.801 2.083 -61.725 1.00 88.31 256 LEU A CA 1
ATOM 1879 C C . LEU A 1 256 ? 44.941 1.982 -62.987 1.00 88.31 256 LEU A C 1
ATOM 1881 O O . LEU A 1 256 ? 45.370 2.393 -64.069 1.00 88.31 256 LEU A O 1
ATOM 1885 N N . ARG A 1 257 ? 43.723 1.466 -62.831 1.00 90.25 257 ARG A N 1
ATOM 1886 C CA . ARG A 1 257 ? 42.722 1.333 -63.892 1.00 90.25 257 ARG A CA 1
ATOM 1887 C C . ARG A 1 257 ? 41.484 2.152 -63.546 1.00 90.25 257 ARG A C 1
ATOM 1889 O O . ARG A 1 257 ? 40.973 2.062 -62.430 1.00 90.25 257 ARG A O 1
ATOM 1896 N N . LEU A 1 258 ? 40.998 2.915 -64.522 1.00 90.69 258 LEU A N 1
ATOM 1897 C CA . LEU A 1 258 ? 39.660 3.501 -64.496 1.00 90.69 258 LEU A CA 1
ATOM 1898 C C . LEU A 1 258 ? 38.728 2.607 -65.307 1.00 90.69 258 LEU A C 1
ATOM 1900 O O . LEU A 1 258 ? 39.039 2.299 -66.455 1.00 90.69 258 LEU A O 1
ATOM 1904 N N . VAL A 1 259 ? 37.598 2.211 -64.733 1.00 88.69 259 VAL A N 1
ATOM 1905 C CA . VAL A 1 259 ? 36.552 1.441 -65.417 1.00 88.69 259 VAL A CA 1
ATOM 1906 C C . VAL A 1 259 ? 35.288 2.289 -65.461 1.00 88.69 259 VAL A C 1
ATOM 1908 O O . VAL A 1 259 ? 34.871 2.836 -64.440 1.00 88.69 259 VAL A O 1
ATOM 1911 N N . GLY A 1 260 ? 34.719 2.436 -66.651 1.00 85.62 260 GLY A N 1
ATOM 1912 C CA . GLY A 1 260 ? 33.439 3.090 -66.887 1.00 85.62 260 GLY A CA 1
ATOM 1913 C C . GLY A 1 260 ? 32.310 2.085 -67.104 1.00 85.62 260 GLY A C 1
ATOM 1914 O O . GLY A 1 260 ? 32.415 0.895 -66.799 1.00 85.62 260 GLY A O 1
ATOM 1915 N N . GLU A 1 261 ? 31.210 2.574 -67.668 1.00 83.19 261 GLU A N 1
ATOM 1916 C CA . GLU A 1 261 ? 30.043 1.748 -67.963 1.00 83.19 261 GLU A CA 1
ATOM 1917 C C . GLU A 1 261 ? 30.363 0.655 -69.002 1.00 83.19 261 GLU A C 1
ATOM 1919 O O . GLU A 1 261 ? 31.243 0.807 -69.853 1.00 83.19 261 GLU A O 1
ATOM 1924 N N . HIS A 1 262 ? 29.664 -0.478 -68.909 1.00 83.62 262 HIS A N 1
ATOM 1925 C CA . HIS A 1 262 ? 29.826 -1.637 -69.799 1.00 83.62 262 HIS A CA 1
ATOM 1926 C C . HIS A 1 262 ? 31.230 -2.273 -69.819 1.00 83.62 262 HIS A C 1
ATOM 1928 O O . HIS A 1 262 ? 31.568 -2.993 -70.756 1.00 83.62 262 HIS A O 1
ATOM 1934 N N . GLY A 1 263 ? 32.046 -2.045 -68.783 1.00 78.81 263 GLY A N 1
ATOM 1935 C CA . GLY A 1 263 ? 33.365 -2.674 -68.647 1.00 78.81 263 GLY A CA 1
ATOM 1936 C C . GLY A 1 263 ? 34.452 -2.051 -69.524 1.00 78.81 263 GLY A C 1
ATOM 1937 O O . GLY A 1 263 ? 35.547 -2.602 -69.616 1.00 78.81 263 GLY A O 1
ATOM 1938 N N . ILE A 1 264 ? 34.180 -0.900 -70.148 1.00 82.06 264 ILE A N 1
ATOM 1939 C CA . ILE A 1 264 ? 35.201 -0.117 -70.849 1.00 82.06 264 ILE A CA 1
ATOM 1940 C C . ILE A 1 264 ? 36.188 0.408 -69.809 1.00 82.06 264 ILE A C 1
ATOM 1942 O O . ILE A 1 264 ? 35.783 1.036 -68.831 1.00 82.06 264 ILE A O 1
ATOM 1946 N N . TYR A 1 265 ? 37.483 0.177 -70.018 1.00 86.06 265 TYR A N 1
ATOM 1947 C CA . TYR A 1 265 ? 38.515 0.604 -69.081 1.00 86.06 265 TYR A CA 1
ATOM 1948 C C . TYR A 1 265 ? 39.667 1.344 -69.760 1.00 86.06 265 TYR A C 1
ATOM 1950 O O . TYR A 1 265 ? 39.931 1.182 -70.950 1.00 86.06 265 TYR A O 1
ATOM 1958 N N . SER A 1 266 ? 40.359 2.160 -68.969 1.00 85.38 266 SER A N 1
ATOM 1959 C CA . SER A 1 266 ? 41.598 2.838 -69.334 1.00 85.38 266 SER A CA 1
ATOM 1960 C C . SER A 1 266 ? 42.659 2.549 -68.278 1.00 85.38 266 SER A C 1
ATOM 1962 O O . SER A 1 266 ? 42.493 2.881 -67.099 1.00 85.38 266 SER A O 1
ATOM 1964 N N . ASP A 1 267 ? 43.749 1.915 -68.707 1.00 85.94 267 ASP A N 1
ATOM 1965 C CA . ASP A 1 267 ? 44.919 1.672 -67.867 1.00 85.94 267 ASP A CA 1
ATOM 1966 C C . ASP A 1 267 ? 45.752 2.937 -67.796 1.00 85.94 267 ASP A C 1
ATOM 1968 O O . ASP A 1 267 ? 46.498 3.252 -68.724 1.00 85.94 267 ASP A O 1
ATOM 1972 N N . LEU A 1 268 ? 45.637 3.659 -66.686 1.00 83.69 268 LEU A N 1
ATOM 1973 C CA . LEU A 1 268 ? 46.452 4.843 -66.465 1.00 83.69 268 LEU A CA 1
ATOM 1974 C C . LEU A 1 268 ? 47.898 4.451 -66.197 1.00 83.69 268 LEU A C 1
ATOM 1976 O O . LEU A 1 268 ? 48.789 5.096 -66.736 1.00 83.69 268 LEU A O 1
ATOM 1980 N N . ILE A 1 269 ? 48.121 3.392 -65.412 1.00 84.56 269 ILE A N 1
ATOM 1981 C CA . ILE A 1 269 ? 49.449 2.848 -65.101 1.00 84.56 269 ILE A CA 1
ATOM 1982 C C . ILE A 1 269 ? 49.379 1.320 -65.164 1.00 84.56 269 ILE A C 1
ATOM 1984 O O . ILE A 1 269 ? 48.594 0.704 -64.441 1.00 84.56 269 ILE A O 1
ATOM 1988 N N . LYS A 1 270 ? 50.207 0.704 -66.005 1.00 82.81 270 LYS A N 1
ATOM 1989 C CA . LYS A 1 270 ? 50.357 -0.747 -66.163 1.00 82.81 270 LYS A CA 1
ATOM 1990 C C . LYS A 1 270 ? 51.332 -1.323 -65.134 1.00 82.81 270 LYS A C 1
ATOM 1992 O O . LYS A 1 270 ? 52.078 -0.594 -64.484 1.00 82.81 270 LYS A O 1
ATOM 1997 N N . LYS A 1 271 ? 51.353 -2.649 -64.978 1.00 82.44 271 LYS A N 1
ATOM 1998 C CA . LYS A 1 271 ? 52.261 -3.333 -64.031 1.00 82.44 271 LYS A CA 1
ATOM 1999 C C . LYS A 1 271 ? 53.736 -3.268 -64.396 1.00 82.44 271 LYS A C 1
ATOM 2001 O O . LYS A 1 271 ? 54.568 -3.357 -63.501 1.00 82.44 271 LYS A O 1
ATOM 2006 N N . ASP A 1 272 ? 54.052 -3.082 -65.672 1.00 80.56 272 ASP A N 1
ATOM 2007 C CA . ASP A 1 272 ? 55.420 -2.829 -66.133 1.00 80.56 272 ASP A CA 1
ATOM 2008 C C . ASP A 1 272 ? 55.910 -1.401 -65.808 1.00 80.56 272 ASP A C 1
ATOM 2010 O O . ASP A 1 272 ? 57.029 -1.041 -66.163 1.00 80.56 272 ASP A O 1
ATOM 2014 N N . GLY A 1 273 ? 55.083 -0.588 -65.136 1.00 73.31 273 GLY A N 1
ATOM 2015 C CA . GLY A 1 273 ? 55.372 0.802 -64.793 1.00 73.31 273 GLY A CA 1
ATOM 2016 C C . GLY A 1 273 ? 55.088 1.792 -65.925 1.00 73.31 273 GLY A C 1
ATOM 2017 O O . GLY A 1 273 ? 55.170 2.997 -65.707 1.00 73.31 273 GLY A O 1
ATOM 2018 N N . SER A 1 274 ? 54.713 1.335 -67.124 1.00 75.19 274 SER A N 1
ATOM 2019 C CA . SER A 1 274 ? 54.322 2.237 -68.211 1.00 75.19 274 SER A CA 1
ATOM 2020 C C . SER A 1 274 ? 52.948 2.859 -67.952 1.00 75.19 274 SER A C 1
ATOM 2022 O O . SER A 1 274 ? 52.084 2.254 -67.318 1.00 75.19 274 SER A O 1
ATOM 2024 N N . ALA A 1 275 ? 52.720 4.077 -68.442 1.00 73.94 275 ALA A N 1
ATOM 2025 C CA . ALA A 1 275 ? 51.458 4.785 -68.259 1.00 73.94 275 ALA A CA 1
ATOM 2026 C C . ALA A 1 275 ? 50.851 5.231 -69.599 1.00 73.94 275 ALA A C 1
ATOM 2028 O O . ALA A 1 275 ? 51.578 5.639 -70.502 1.00 73.94 275 ALA A O 1
ATOM 2029 N N . ASN A 1 276 ? 49.519 5.167 -69.738 1.00 73.19 276 ASN A N 1
ATOM 2030 C CA . ASN A 1 276 ? 48.817 5.493 -70.994 1.00 73.19 276 ASN A CA 1
ATOM 2031 C C . ASN A 1 276 ? 48.000 6.798 -70.932 1.00 73.19 276 ASN A C 1
ATOM 2033 O O . ASN A 1 276 ? 46.966 6.905 -71.594 1.00 73.19 276 ASN A O 1
ATOM 2037 N N . PHE A 1 277 ? 48.408 7.802 -70.152 1.00 71.31 277 PHE A N 1
ATOM 2038 C CA . PHE A 1 277 ? 47.734 9.103 -70.210 1.00 71.31 277 PHE A CA 1
ATOM 2039 C C . PHE A 1 277 ? 48.338 9.990 -71.319 1.00 71.31 277 PHE A C 1
ATOM 2041 O O . PHE A 1 277 ? 49.555 10.203 -71.342 1.00 71.31 277 PHE A O 1
ATOM 2048 N N . PRO A 1 278 ? 47.523 10.529 -72.251 1.00 62.84 278 PRO A N 1
ATOM 2049 C CA . PRO A 1 278 ? 47.993 11.530 -73.207 1.00 62.84 278 PRO A CA 1
ATOM 2050 C C . PRO A 1 278 ? 48.447 12.789 -72.453 1.00 62.84 278 PRO A C 1
ATOM 2052 O O . PRO A 1 278 ? 47.899 13.097 -71.395 1.00 62.84 278 PRO A O 1
ATOM 2055 N N . ARG A 1 279 ? 49.451 13.506 -72.989 1.00 72.25 279 ARG A N 1
ATOM 2056 C CA . ARG A 1 279 ? 50.023 14.738 -72.404 1.00 72.25 279 ARG A CA 1
ATOM 2057 C C . A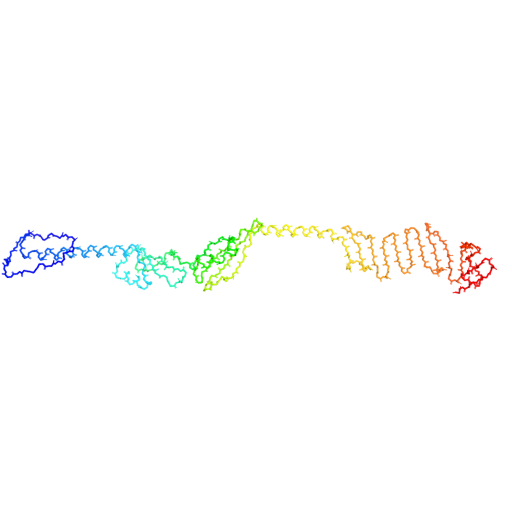RG A 1 279 ? 48.923 15.616 -71.793 1.00 72.25 279 ARG A C 1
ATOM 2059 O O . ARG A 1 279 ? 48.124 16.198 -72.522 1.00 72.25 279 ARG A O 1
ATOM 2066 N N . TYR A 1 280 ? 48.911 15.737 -70.470 1.00 77.12 280 TYR A N 1
ATOM 2067 C CA . TYR A 1 280 ? 47.897 16.489 -69.742 1.00 77.12 280 TYR A CA 1
ATOM 2068 C C . TYR A 1 280 ? 48.417 17.894 -69.440 1.00 77.12 280 TYR A C 1
ATOM 2070 O O . TYR A 1 280 ? 49.409 18.056 -68.729 1.00 77.12 280 TYR A O 1
ATOM 2078 N N . ALA A 1 281 ? 47.784 18.920 -70.007 1.00 80.56 281 ALA A N 1
ATOM 2079 C CA . ALA A 1 281 ? 48.181 20.306 -69.780 1.00 80.56 281 ALA A CA 1
ATOM 2080 C C . ALA A 1 281 ? 47.709 20.783 -68.397 1.00 80.56 281 ALA A C 1
ATOM 2082 O O . ALA A 1 281 ? 46.518 20.767 -68.103 1.00 80.56 281 ALA A O 1
ATOM 2083 N N . LEU A 1 282 ? 48.641 21.263 -67.573 1.00 81.75 282 LEU A N 1
ATOM 2084 C CA . LEU A 1 282 ? 48.363 21.886 -66.273 1.00 81.75 282 LEU A CA 1
ATOM 2085 C C . LEU A 1 282 ? 48.201 23.417 -66.374 1.00 81.75 282 LEU A C 1
ATOM 2087 O O . LEU A 1 282 ? 47.998 24.089 -65.367 1.00 81.75 282 LEU A O 1
ATOM 2091 N N . GLY A 1 283 ? 48.287 23.971 -67.590 1.00 78.44 283 GLY A N 1
ATOM 2092 C CA . GLY A 1 283 ? 48.263 25.412 -67.856 1.00 78.44 283 GLY A CA 1
ATOM 2093 C C . GLY A 1 283 ? 49.658 26.048 -67.844 1.00 78.44 283 GLY A C 1
ATOM 2094 O O . GLY A 1 283 ? 50.640 25.434 -67.437 1.00 78.44 283 GLY A O 1
ATOM 2095 N N . ASN A 1 284 ? 49.771 27.280 -68.353 1.00 82.81 284 ASN A N 1
ATOM 2096 C CA . ASN A 1 284 ? 51.021 28.061 -68.394 1.00 82.81 284 ASN A CA 1
ATOM 2097 C C . ASN A 1 284 ? 52.235 27.340 -69.018 1.00 82.81 284 ASN A C 1
ATOM 2099 O O . ASN A 1 284 ? 53.376 27.630 -68.670 1.00 82.81 284 ASN A O 1
ATOM 2103 N N . GLY A 1 285 ? 51.998 26.417 -69.955 1.00 82.12 285 GLY A N 1
ATOM 2104 C CA . GLY A 1 285 ? 53.043 25.623 -70.609 1.00 82.12 285 GLY A CA 1
ATOM 2105 C C . GLY A 1 285 ? 53.551 24.432 -69.791 1.00 82.12 285 GLY A C 1
ATOM 2106 O O . GLY A 1 285 ? 54.421 23.719 -70.275 1.00 82.12 285 GLY A O 1
ATOM 2107 N N . VAL A 1 286 ? 52.997 24.188 -68.601 1.00 81.88 286 VAL A N 1
ATOM 2108 C CA . VAL A 1 286 ? 53.318 23.030 -67.762 1.00 81.88 286 VAL A CA 1
ATOM 2109 C C . VAL A 1 286 ? 52.446 21.842 -68.164 1.00 81.88 286 VAL A C 1
ATOM 2111 O O . VAL A 1 286 ? 51.254 21.998 -68.444 1.00 81.88 286 VAL A O 1
ATOM 2114 N N . TYR A 1 287 ? 53.023 20.646 -68.205 1.00 81.81 287 TYR A N 1
ATOM 2115 C CA . TYR A 1 287 ? 52.299 19.428 -68.554 1.00 81.81 287 TYR A CA 1
ATOM 2116 C C . TYR A 1 287 ? 52.800 18.201 -67.797 1.00 81.81 287 TYR A C 1
ATOM 2118 O O . TYR A 1 287 ? 53.962 18.115 -67.404 1.00 81.81 287 TYR A O 1
ATOM 2126 N N . LEU A 1 288 ? 51.899 17.235 -67.642 1.00 79.25 288 LEU A N 1
ATOM 2127 C CA . LEU A 1 288 ? 52.194 15.871 -67.224 1.00 79.25 288 LEU A CA 1
ATOM 2128 C C . LEU A 1 288 ? 52.264 14.977 -68.460 1.00 79.25 288 LEU A C 1
ATOM 2130 O O . LEU A 1 288 ? 51.405 15.048 -69.338 1.00 79.25 288 LEU A O 1
ATOM 2134 N N . THR A 1 289 ? 53.278 14.126 -68.538 1.00 79.25 289 THR A N 1
ATOM 2135 C CA . THR A 1 289 ? 53.410 13.120 -69.599 1.00 79.25 289 THR A CA 1
ATOM 2136 C C . THR A 1 289 ? 54.016 11.840 -69.038 1.00 79.25 289 THR A C 1
ATOM 2138 O O . THR A 1 289 ? 54.725 11.884 -68.033 1.00 79.25 289 THR A O 1
ATOM 2141 N N . SER A 1 290 ? 53.756 10.713 -69.694 1.00 73.69 290 SER A N 1
ATOM 2142 C CA . SER A 1 290 ? 54.570 9.508 -69.529 1.00 73.69 290 SER A CA 1
ATOM 2143 C C . SER A 1 290 ? 55.680 9.511 -70.582 1.00 73.69 290 SER A C 1
ATOM 2145 O O . SER A 1 290 ? 55.465 9.973 -71.708 1.00 73.69 290 SER A O 1
ATOM 2147 N N . THR A 1 291 ? 56.878 9.057 -70.216 1.00 71.94 291 THR A N 1
ATOM 2148 C CA . THR A 1 291 ? 58.008 8.848 -71.135 1.00 71.94 291 THR A CA 1
ATOM 2149 C C . THR A 1 291 ? 58.637 7.480 -70.863 1.00 71.94 291 THR A C 1
ATOM 2151 O O . THR A 1 291 ? 58.437 6.934 -69.780 1.00 71.94 291 THR A O 1
ATOM 2154 N N . PRO A 1 292 ? 59.427 6.905 -71.793 1.00 73.62 292 PRO A N 1
ATOM 2155 C CA . PRO A 1 292 ? 60.052 5.593 -71.583 1.00 73.62 292 PRO A CA 1
ATOM 2156 C C . PRO A 1 292 ? 60.907 5.477 -70.308 1.00 73.62 292 PRO A C 1
ATOM 2158 O O . PRO A 1 292 ? 61.161 4.376 -69.838 1.00 73.62 292 PRO A O 1
ATOM 2161 N N . ASP A 1 293 ? 61.368 6.605 -69.763 1.00 75.62 293 ASP A N 1
ATOM 2162 C CA . ASP A 1 293 ? 62.250 6.700 -68.600 1.00 75.62 293 ASP A CA 1
ATOM 2163 C C . ASP A 1 293 ? 61.577 7.240 -67.320 1.00 75.62 293 ASP A C 1
ATOM 2165 O O . ASP A 1 293 ? 62.264 7.415 -66.313 1.00 75.62 293 ASP A O 1
ATOM 2169 N N . ALA A 1 294 ? 60.271 7.542 -67.339 1.00 71.50 294 ALA A N 1
ATOM 2170 C CA . ALA A 1 294 ? 59.534 8.013 -66.163 1.00 71.50 294 ALA A CA 1
ATOM 2171 C C . ALA A 1 294 ? 58.031 7.699 -66.255 1.00 71.50 294 ALA A C 1
ATOM 2173 O O . ALA A 1 294 ? 57.377 8.038 -67.245 1.00 71.50 294 ALA A O 1
ATOM 2174 N N . ILE A 1 295 ? 57.470 7.143 -65.173 1.00 71.25 295 ILE A N 1
ATOM 2175 C CA . ILE A 1 295 ? 56.028 6.858 -65.064 1.00 71.25 295 ILE A CA 1
ATOM 2176 C C . ILE A 1 295 ? 55.238 8.166 -65.151 1.00 71.25 295 ILE A C 1
ATOM 2178 O O . ILE A 1 295 ? 54.302 8.291 -65.942 1.00 71.25 295 ILE A O 1
ATOM 2182 N N . ILE A 1 296 ? 55.670 9.164 -64.373 1.00 76.12 296 ILE A N 1
ATOM 2183 C CA . ILE A 1 296 ? 55.134 10.522 -64.382 1.00 76.12 296 ILE A CA 1
ATOM 2184 C C . ILE A 1 296 ? 56.290 11.503 -64.562 1.00 76.12 296 ILE A C 1
ATOM 2186 O O . ILE A 1 296 ? 57.224 11.563 -63.757 1.00 76.12 296 ILE A O 1
ATOM 2190 N N . ARG A 1 297 ? 56.194 12.317 -65.610 1.00 82.06 297 ARG A N 1
ATOM 2191 C CA . ARG A 1 297 ? 57.062 13.465 -65.848 1.00 82.06 297 ARG A CA 1
ATOM 2192 C C . ARG A 1 297 ? 56.247 14.743 -65.761 1.00 82.06 297 ARG A C 1
ATOM 2194 O O . ARG A 1 297 ? 55.327 14.942 -66.553 1.00 82.06 297 ARG A O 1
ATOM 2201 N N . LEU A 1 298 ? 56.633 15.621 -64.841 1.00 83.94 298 LEU A N 1
ATOM 2202 C CA . LEU A 1 298 ? 56.175 17.005 -64.816 1.00 83.94 298 LEU A CA 1
ATOM 2203 C C . LEU A 1 298 ? 57.182 17.841 -65.596 1.00 83.94 298 LEU A C 1
ATOM 2205 O O . LEU A 1 298 ? 58.346 17.895 -65.206 1.00 83.94 298 LEU A O 1
ATOM 2209 N N . THR A 1 299 ? 56.754 18.474 -66.683 1.00 85.06 299 THR A N 1
ATOM 2210 C CA . THR A 1 299 ? 57.603 19.364 -67.477 1.00 85.06 299 THR A CA 1
ATOM 2211 C C . THR A 1 299 ? 57.063 20.780 -67.423 1.00 85.06 299 THR A C 1
ATOM 2213 O O . THR A 1 299 ? 55.868 20.995 -67.630 1.00 85.06 299 THR A O 1
ATOM 2216 N N . ASP A 1 300 ? 57.934 21.739 -67.131 1.00 85.94 300 ASP A N 1
ATOM 2217 C CA . ASP A 1 300 ? 57.598 23.154 -67.140 1.00 85.94 300 ASP A CA 1
ATOM 2218 C C . ASP A 1 300 ? 57.534 23.727 -68.568 1.00 85.94 300 ASP A C 1
ATOM 2220 O O . ASP A 1 300 ? 57.790 23.049 -69.567 1.00 85.94 300 ASP A O 1
ATOM 2224 N N . ARG A 1 301 ? 57.220 25.021 -68.672 1.00 84.62 301 ARG A N 1
ATOM 2225 C CA . ARG A 1 301 ? 57.117 25.720 -69.960 1.00 84.62 301 ARG A CA 1
ATOM 2226 C C . ARG A 1 301 ? 58.425 25.813 -70.750 1.00 84.62 301 ARG A C 1
ATOM 2228 O O . ARG A 1 301 ? 58.378 26.094 -71.944 1.00 84.62 301 ARG A O 1
ATOM 2235 N N . ASN A 1 302 ? 59.559 25.640 -70.078 1.00 85.94 302 ASN A N 1
ATOM 2236 C CA . ASN A 1 302 ? 60.901 25.733 -70.641 1.00 85.94 302 ASN A CA 1
ATOM 2237 C C . ASN A 1 302 ? 61.480 24.345 -70.965 1.00 85.94 302 ASN A C 1
ATOM 2239 O O . ASN A 1 302 ? 62.610 24.255 -71.437 1.00 85.94 302 ASN A O 1
ATOM 2243 N N . GLY A 1 303 ? 60.727 23.266 -70.721 1.00 79.25 303 GLY A N 1
ATOM 2244 C CA . GLY A 1 303 ? 61.186 21.896 -70.938 1.00 79.25 303 GLY A CA 1
ATOM 2245 C C . GLY A 1 303 ? 61.961 21.294 -69.761 1.00 79.25 303 GLY A C 1
ATOM 2246 O O . GLY A 1 303 ? 62.421 20.157 -69.876 1.00 79.25 303 GLY A O 1
ATOM 2247 N N . LEU A 1 304 ? 62.097 22.001 -68.631 1.00 83.38 304 LEU A N 1
ATOM 2248 C CA . LEU A 1 304 ? 62.708 21.462 -67.414 1.00 83.38 304 LEU A CA 1
ATOM 2249 C C . LEU A 1 304 ? 61.745 20.469 -66.771 1.00 83.38 304 LEU A C 1
ATOM 2251 O O . LEU A 1 304 ? 60.549 20.740 -66.664 1.00 83.38 304 LEU A O 1
ATOM 2255 N N . PHE A 1 305 ? 62.255 19.320 -66.330 1.00 78.44 305 PHE A N 1
ATOM 2256 C CA . PHE A 1 305 ? 61.400 18.271 -65.797 1.00 78.44 305 PHE A CA 1
ATOM 2257 C C . PHE A 1 305 ? 61.866 17.687 -64.468 1.00 78.44 305 PHE A C 1
ATOM 2259 O O . PHE A 1 305 ? 63.058 17.544 -64.202 1.00 78.44 305 PHE A O 1
ATOM 2266 N N . LEU A 1 306 ? 60.881 17.289 -63.664 1.00 76.31 306 LEU A N 1
ATOM 2267 C CA . LEU A 1 306 ? 61.040 16.431 -62.496 1.00 76.31 306 LEU A CA 1
ATOM 2268 C C . LEU A 1 306 ? 60.527 15.035 -62.862 1.00 76.31 306 LEU A C 1
ATOM 2270 O O . LEU A 1 306 ? 59.445 14.895 -63.441 1.00 76.31 306 LEU A O 1
ATOM 2274 N N . ARG A 1 307 ? 61.322 14.006 -62.553 1.00 70.38 307 ARG A N 1
ATOM 2275 C CA . ARG A 1 307 ? 60.970 12.597 -62.771 1.00 70.38 307 ARG A CA 1
ATOM 2276 C C . ARG A 1 307 ? 60.734 11.910 -61.431 1.00 70.38 307 ARG A C 1
ATOM 2278 O O . ARG A 1 307 ? 61.550 12.063 -60.524 1.00 70.38 307 ARG A O 1
ATOM 2285 N N . HIS A 1 308 ? 59.649 11.153 -61.338 1.00 66.31 308 HIS A N 1
ATOM 2286 C CA . HIS A 1 308 ? 59.406 10.217 -60.247 1.00 66.31 308 HIS A CA 1
ATOM 2287 C C . HIS A 1 308 ? 59.402 8.805 -60.839 1.00 66.31 308 HIS A C 1
ATOM 2289 O O . HIS A 1 308 ? 58.726 8.568 -61.845 1.00 66.31 308 HIS A O 1
ATOM 2295 N N . TYR A 1 309 ? 60.212 7.921 -60.258 1.00 62.62 309 TYR A N 1
ATOM 2296 C CA . TYR A 1 309 ? 60.246 6.498 -60.602 1.00 62.62 309 TYR A CA 1
ATOM 2297 C C . TYR A 1 309 ? 59.153 5.741 -59.858 1.00 62.62 309 TYR A C 1
ATOM 2299 O O . TYR A 1 309 ? 58.796 6.197 -58.743 1.00 62.62 309 TYR A O 1
#

Foldseek 3Di:
DDDQDEAQDQDPDADDDDPPADQDDDHPHSVCRRVRNVRNPVNNVVVVVVVVLVCVQVQVDAAAAPVSVLVCLVVVSAPAQGKYWHQDPPQQFGIFIWGHHPSDTGTPPDTDTDQQVDAAEFEADPVRQVRLQVRLVVGDANHKYWYWHPDVQKIKIWIFGQHVSDTHTDDIDTDPSVVVVVVVVVVVVVVVCVQVVQPKDCPPPPQFRIFRAGPVGAGQWTAGVQGKTGGPQWIQGPQWTGHHQWTWGADPFARTKIAGPPRDIARQATPVLAGDDDWADPDPLWTWDTDPVASTWIAHNVRDIDGDD

Secondary structure (DSSP, 8-state):
---PPP-----SS-PPPPTTS----STT-HHHHHHHHHHHHHHHHHHHHHHHHHHHHTTSS-BSSHHHHHHHHHTT-S-TT-EEEEE-SSTTEEEEEEEEETTEEEEEEEEEE-GGGS-EEEE-BTTBTTSHHHHHHT--TT-EEEEEE--SSS-EEEEEEEETTEEEEEEEEE-HHHHHHHHHHHHHHHHHHSGGGGS-B-SSSTTEEEEE--TT---SEEEETTS-EE-SSEEE-SSEEEETTEEEE--SSEEEEEE-GGG-EEEEEETTS-B----EEEETTEEEEEETTEEEEEE-TTS-EEEE-

Radius of gyration: 56.16 Å; chains: 1; bounding box: 116×55×151 Å

Organism: Raoultella terrigena (NCBI:txid577)

pLDDT: mean 85.49, std 9.71, range [51.0, 97.56]